Protein AF-A0A5N5TMB8-F1 (afdb_monomer_lite)

Organism: NCBI:txid96803

Foldseek 3Di:
DVVVVVVVVVVVVVVVVVVVVVVVVVVVVVVVVVVVVVVVVVVVVVVVVVVVVVVVVVVVVVVVVVVVVVVVVVVPPPDDDDDDDDDDDDDDDDDDDDDDDDDDDDDPPPPVCVVVVVVQVVQADFDWDQDLNAIKTKHWHWDDDPNAIKIKMKIDTPVQDPDIFIAIGSDRVVRNLVSVVRVVVVCVVVVSDPPVSSVVVND

pLDDT: mean 70.25, std 20.55, range [30.86, 97.5]

Sequence (203 aa):
EEKEKEDEDKEEEKEKEDKDKEEEKEKEDEDKKEEKEKENDDKEGEKEKEDEDKKEEKEKRIRIKKKKIRKKNILNSDLLPEEDSSPNLHFRKGSSTSILKEEQRKDSDLDIKDVISNALSSTFETESIEFLGHQCLYTSTPTFRGWELHFLAKFWCPSLATFTATAMSRSPSGSVKEATKMYAKMGVERKLFTTEEVSLWLQ

Structure (mmCIF, N/CA/C/O backbone):
data_AF-A0A5N5TMB8-F1
#
_entry.id   AF-A0A5N5TMB8-F1
#
loop_
_atom_site.group_PDB
_atom_site.id
_atom_site.type_symbol
_atom_site.label_atom_id
_atom_site.label_alt_id
_atom_site.label_comp_id
_atom_site.label_asym_id
_atom_site.label_entity_id
_atom_site.label_seq_id
_atom_site.pdbx_PDB_ins_code
_atom_site.Cartn_x
_atom_site.Cartn_y
_atom_site.Cartn_z
_atom_site.occupancy
_atom_site.B_iso_or_equiv
_atom_site.auth_seq_id
_atom_site.auth_comp_id
_atom_site.auth_asym_id
_atom_site.auth_atom_id
_atom_site.pdbx_PDB_model_num
ATOM 1 N N . GLU A 1 1 ? -6.653 20.258 73.188 1.00 59.91 1 GLU A N 1
ATOM 2 C CA . GLU A 1 1 ? -7.734 21.041 72.558 1.00 59.91 1 GLU A CA 1
ATOM 3 C C . GLU A 1 1 ? -7.259 22.224 71.722 1.00 59.91 1 GLU A C 1
ATOM 5 O O . GLU A 1 1 ? -7.267 22.058 70.517 1.00 59.91 1 GLU A O 1
ATOM 10 N N . GLU A 1 2 ? -6.821 23.377 72.252 1.00 58.00 2 GLU A N 1
ATOM 11 C CA . GLU A 1 2 ? -6.459 24.518 71.365 1.00 58.00 2 GLU A CA 1
ATOM 12 C C . GLU A 1 2 ? -5.277 24.226 70.429 1.00 58.00 2 GLU A C 1
ATOM 14 O O . GLU A 1 2 ? -5.320 24.570 69.255 1.00 58.00 2 GLU A O 1
ATOM 19 N N . LYS A 1 3 ? -4.262 23.511 70.921 1.00 56.94 3 LYS A N 1
ATOM 20 C CA . LYS A 1 3 ? -3.084 23.145 70.124 1.00 56.94 3 LYS A CA 1
ATOM 21 C C . LYS A 1 3 ? -3.360 22.057 69.077 1.00 56.94 3 LYS A C 1
ATOM 23 O O . LYS A 1 3 ? -2.719 22.035 68.044 1.00 56.94 3 LYS A O 1
ATOM 28 N N . GLU A 1 4 ? -4.323 21.175 69.345 1.00 59.44 4 GLU A N 1
ATOM 29 C CA . GLU A 1 4 ? -4.724 20.127 68.391 1.00 59.44 4 GLU A CA 1
ATOM 30 C C . GLU A 1 4 ? -5.549 20.711 67.239 1.00 59.44 4 GLU A C 1
ATOM 32 O O . GLU A 1 4 ? -5.441 20.229 66.121 1.00 59.44 4 GLU A O 1
ATOM 37 N N . LYS A 1 5 ? -6.304 21.792 67.484 1.00 61.19 5 LYS A N 1
ATOM 38 C CA . LYS A 1 5 ? -7.032 22.507 66.425 1.00 61.19 5 LYS A CA 1
ATOM 39 C C . LYS A 1 5 ? -6.107 23.278 65.481 1.00 61.19 5 LYS A C 1
ATOM 41 O O . LYS A 1 5 ? -6.340 23.271 64.283 1.00 61.19 5 LYS A O 1
ATOM 46 N N . GLU A 1 6 ? -5.041 23.894 65.999 1.00 61.19 6 GLU A N 1
ATOM 47 C CA . GLU A 1 6 ? -4.042 24.569 65.150 1.00 61.19 6 GLU A CA 1
ATOM 48 C C . GLU A 1 6 ? -3.290 23.600 64.225 1.00 61.19 6 GLU A C 1
ATOM 50 O O . GLU A 1 6 ? -2.913 23.981 63.117 1.00 61.19 6 GLU A O 1
ATOM 55 N N . ASP A 1 7 ? -3.054 22.364 64.672 1.00 64.44 7 ASP A N 1
ATOM 56 C CA . ASP A 1 7 ? -2.371 21.356 63.860 1.00 64.44 7 ASP A CA 1
ATOM 57 C C . ASP A 1 7 ? -3.300 20.789 62.761 1.00 64.44 7 ASP A C 1
ATOM 59 O O . ASP A 1 7 ? -2.834 20.586 61.639 1.00 64.44 7 ASP A O 1
ATOM 63 N N . GLU A 1 8 ? -4.605 20.624 63.030 1.00 61.66 8 GLU A N 1
ATOM 64 C CA . GLU A 1 8 ? -5.607 20.218 62.022 1.00 61.66 8 GLU A CA 1
ATOM 65 C C . GLU A 1 8 ? -5.818 21.292 60.937 1.00 61.66 8 GLU A C 1
ATOM 67 O O . GLU A 1 8 ? -5.791 20.977 59.746 1.00 61.66 8 GLU A O 1
ATOM 72 N N . ASP A 1 9 ? -5.940 22.569 61.321 1.00 66.25 9 ASP A N 1
ATOM 73 C CA . ASP A 1 9 ? -6.141 23.671 60.365 1.00 66.25 9 ASP A CA 1
ATOM 74 C C . ASP A 1 9 ? -4.952 23.813 59.391 1.00 66.25 9 ASP A C 1
ATOM 76 O O . ASP A 1 9 ? -5.113 24.158 58.217 1.00 66.25 9 ASP A O 1
ATOM 80 N N . LYS A 1 10 ? -3.738 23.500 59.859 1.00 68.81 10 LYS A N 1
ATOM 81 C CA . LYS A 1 10 ? -2.504 23.590 59.069 1.00 68.81 10 LYS A CA 1
ATOM 82 C C . LYS A 1 10 ? -2.316 22.419 58.102 1.00 68.81 10 LYS A C 1
ATOM 84 O O . LYS A 1 10 ? -1.651 22.571 57.076 1.00 68.81 10 LYS A O 1
ATOM 89 N N . GLU A 1 11 ? -2.864 21.253 58.430 1.00 70.44 11 GLU A N 1
ATOM 90 C CA . GLU A 1 11 ? -2.860 20.090 57.542 1.00 70.44 11 GLU A CA 1
ATOM 91 C C . GLU A 1 11 ? -3.867 20.283 56.398 1.00 70.44 11 GLU A C 1
ATOM 93 O O . GLU A 1 11 ? -3.527 20.049 55.236 1.00 70.44 11 GLU A O 1
ATOM 98 N N . GLU A 1 12 ? -5.044 20.849 56.691 1.00 62.97 12 GLU A N 1
ATOM 99 C CA . GLU A 1 12 ? -6.072 21.140 55.683 1.00 62.97 12 GLU A CA 1
ATOM 100 C C . GLU A 1 12 ? -5.645 22.245 54.694 1.00 62.97 12 GLU A C 1
ATOM 102 O O . GLU A 1 12 ? -5.989 22.204 53.509 1.00 62.97 12 GLU A O 1
ATOM 107 N N . GLU A 1 13 ? -4.870 23.236 55.149 1.00 68.75 13 GLU A N 1
ATOM 108 C CA . GLU A 1 13 ? -4.330 24.291 54.280 1.00 68.75 13 GLU A CA 1
ATOM 109 C C . GLU A 1 13 ? -3.265 23.743 53.312 1.00 68.75 13 GLU A C 1
ATOM 111 O O . GLU A 1 13 ? -3.212 24.137 52.145 1.00 68.75 13 GLU A O 1
ATOM 116 N N . LYS A 1 14 ? -2.472 22.762 53.760 1.00 69.94 14 LYS A N 1
ATOM 117 C CA . LYS A 1 14 ? -1.436 22.124 52.942 1.00 69.94 14 LYS A CA 1
ATOM 118 C C . LYS A 1 14 ? -2.019 21.196 51.871 1.00 69.94 14 LYS A C 1
ATOM 120 O O . LYS A 1 14 ? -1.545 21.216 50.739 1.00 69.94 14 LYS A O 1
ATOM 125 N N . GLU A 1 15 ? -3.068 20.435 52.191 1.00 67.44 15 GLU A N 1
ATOM 126 C CA . GLU A 1 15 ? -3.762 19.602 51.195 1.00 67.44 15 GLU A CA 1
ATOM 127 C C . GLU A 1 15 ? -4.422 20.437 50.087 1.00 67.44 15 GLU A C 1
ATOM 129 O O . GLU A 1 15 ? -4.451 20.015 48.929 1.00 67.44 15 GLU A O 1
ATOM 134 N N . LYS A 1 16 ? -4.922 21.639 50.409 1.00 68.81 16 LYS A N 1
ATOM 135 C CA . LYS A 1 16 ? -5.483 22.557 49.404 1.00 68.81 16 LYS A CA 1
ATOM 136 C C . LYS A 1 16 ? -4.404 23.091 48.461 1.00 68.81 16 LYS A C 1
ATOM 138 O O . LYS A 1 16 ? -4.604 23.072 47.251 1.00 68.81 16 LYS A O 1
ATOM 143 N N . GLU A 1 17 ? -3.245 23.479 48.992 1.00 69.06 17 GLU A N 1
ATOM 144 C CA . GLU A 1 17 ? -2.136 23.993 48.177 1.00 69.06 17 GLU A CA 1
ATOM 145 C C . GLU A 1 17 ? -1.546 22.927 47.233 1.00 69.06 17 GLU A C 1
ATOM 147 O O . GLU A 1 17 ? -1.175 23.234 46.097 1.00 69.06 17 GLU A O 1
ATOM 152 N N . ASP A 1 18 ? -1.469 21.670 47.679 1.00 72.19 18 ASP A N 1
ATOM 153 C CA . ASP A 1 18 ? -0.970 20.568 46.850 1.00 72.19 18 ASP A CA 1
ATOM 154 C C . ASP A 1 18 ? -1.959 20.210 45.725 1.00 72.19 18 ASP A C 1
ATOM 156 O O . ASP A 1 18 ? -1.539 19.950 44.594 1.00 72.19 18 ASP A O 1
ATOM 160 N N . LYS A 1 19 ? -3.269 20.283 45.994 1.00 70.75 19 LYS A N 1
ATOM 161 C CA . LYS A 1 19 ? -4.316 20.040 44.992 1.00 70.75 19 LYS A CA 1
ATOM 162 C C . LYS A 1 19 ? -4.366 21.125 43.914 1.00 70.75 19 LYS A C 1
ATOM 164 O O . LYS A 1 19 ? -4.490 20.802 42.734 1.00 70.75 19 LYS A O 1
ATOM 169 N N . ASP A 1 20 ? -4.215 22.391 44.301 1.00 72.81 20 ASP A N 1
ATOM 170 C CA . ASP A 1 20 ? -4.210 23.509 43.352 1.00 72.81 20 ASP A CA 1
ATOM 171 C C . ASP A 1 20 ? -2.999 23.438 42.396 1.00 72.81 20 ASP A C 1
ATOM 173 O O . ASP A 1 20 ? -3.129 23.717 41.202 1.00 72.81 20 ASP A O 1
ATOM 177 N N . LYS A 1 21 ? -1.832 22.979 42.878 1.00 73.06 21 LYS A N 1
ATOM 178 C CA . LYS A 1 21 ? -0.631 22.770 42.041 1.00 73.06 21 LYS A CA 1
ATOM 179 C C . LYS A 1 21 ? -0.762 21.608 41.058 1.00 73.06 21 LYS A C 1
ATOM 181 O O . LYS A 1 21 ? -0.163 21.654 39.983 1.00 73.06 21 LYS A O 1
ATOM 186 N N . GLU A 1 22 ? -1.484 20.551 41.423 1.00 71.62 22 GLU A N 1
ATOM 187 C CA . GLU A 1 22 ? -1.715 19.411 40.531 1.00 71.62 22 GLU A CA 1
ATOM 188 C C . GLU A 1 22 ? -2.656 19.800 39.381 1.00 71.62 22 GLU A C 1
ATOM 190 O O . GLU A 1 22 ? -2.355 19.521 38.220 1.00 71.62 22 GLU A O 1
ATOM 195 N N . GLU A 1 23 ? -3.716 20.558 39.678 1.00 66.25 23 GLU A N 1
ATOM 196 C CA . GLU A 1 23 ? -4.686 21.016 38.676 1.00 66.25 23 GLU A CA 1
ATOM 197 C C . GLU A 1 23 ? -4.090 22.045 37.690 1.00 66.25 23 GLU A C 1
ATOM 199 O O . GLU A 1 23 ? -4.464 22.083 36.515 1.00 66.25 23 GLU A O 1
ATOM 204 N N . GLU A 1 24 ? -3.139 22.874 38.135 1.00 69.00 24 GLU A N 1
ATOM 205 C CA . GLU A 1 24 ? -2.424 23.820 37.265 1.00 69.00 24 GLU A CA 1
ATOM 206 C C . GLU A 1 24 ? -1.467 23.096 36.298 1.00 69.00 24 GLU A C 1
ATOM 208 O O . GLU A 1 24 ? -1.333 23.482 35.134 1.00 69.00 24 GLU A O 1
ATOM 213 N N . LYS A 1 25 ? -0.862 21.986 36.741 1.00 69.38 25 LYS A N 1
ATOM 214 C CA . LYS A 1 25 ? 0.045 21.174 35.921 1.00 69.38 25 LYS A CA 1
ATOM 215 C C . LYS A 1 25 ? -0.687 20.374 34.841 1.00 69.38 25 LYS A C 1
ATOM 217 O O . LYS A 1 25 ? -0.180 20.271 33.726 1.00 69.38 25 LYS A O 1
ATOM 222 N N . GLU A 1 26 ? -1.874 19.843 35.140 1.00 66.62 26 GLU A N 1
ATOM 223 C CA . GLU A 1 26 ? -2.694 19.140 34.141 1.00 66.62 26 GLU A CA 1
ATOM 224 C C . GLU A 1 26 ? -3.145 20.077 33.006 1.00 66.62 26 GLU A C 1
ATOM 226 O O . GLU A 1 26 ? -3.103 19.687 31.839 1.00 66.62 26 GLU A O 1
ATOM 231 N N . LYS A 1 27 ? -3.479 21.338 33.320 1.00 66.94 27 LYS A N 1
ATOM 232 C CA . LYS A 1 27 ? -3.870 22.342 32.312 1.00 66.94 27 LYS A CA 1
ATOM 233 C C . LYS A 1 27 ? -2.715 22.716 31.375 1.00 66.94 27 LYS A C 1
ATOM 235 O O . LYS A 1 27 ? -2.914 22.779 30.165 1.00 66.94 27 LYS A O 1
ATOM 240 N N . GLU A 1 28 ? -1.494 22.886 31.894 1.00 65.88 28 GLU A N 1
ATOM 241 C CA . GLU A 1 28 ? -0.321 23.154 31.041 1.00 65.88 28 GLU A CA 1
ATOM 242 C C . GLU A 1 28 ? 0.015 21.999 30.078 1.00 65.88 28 GLU A C 1
ATOM 244 O O . GLU A 1 28 ? 0.537 22.235 28.981 1.00 65.88 28 GLU A O 1
ATOM 249 N N . ASP A 1 29 ? -0.225 20.751 30.487 1.00 65.25 29 ASP A N 1
ATOM 250 C CA . ASP A 1 29 ? 0.059 19.575 29.662 1.00 65.25 29 ASP A CA 1
ATOM 251 C C . ASP A 1 29 ? -1.000 19.375 28.556 1.00 65.25 29 ASP A C 1
ATOM 253 O O . ASP A 1 29 ? -0.649 18.933 27.454 1.00 65.25 29 ASP A O 1
ATOM 257 N N . GLU A 1 30 ? -2.263 19.756 28.792 1.00 61.94 30 GLU A N 1
ATOM 258 C CA . GLU A 1 30 ? -3.310 19.777 27.758 1.00 61.94 30 GLU A CA 1
ATOM 259 C C . GLU A 1 30 ? -3.056 20.859 26.697 1.00 61.94 30 GLU A C 1
ATOM 261 O O . GLU A 1 30 ? -3.066 20.550 25.499 1.00 61.94 30 GLU A O 1
ATOM 266 N N . ASP A 1 31 ? -2.710 22.082 27.110 1.00 65.25 31 ASP A N 1
ATOM 267 C CA . ASP A 1 31 ? -2.432 23.191 26.185 1.00 65.25 31 ASP A CA 1
ATOM 268 C C . ASP A 1 31 ? -1.245 22.873 25.249 1.00 65.25 31 ASP A C 1
ATOM 270 O O . ASP A 1 31 ? -1.305 23.095 24.034 1.00 65.25 31 ASP A O 1
ATOM 274 N N . LYS A 1 32 ? -0.174 22.251 25.773 1.00 65.44 32 LYS A N 1
ATOM 275 C CA . LYS A 1 32 ? 0.985 21.809 24.965 1.00 65.44 32 LYS A CA 1
ATOM 276 C C . LYS A 1 32 ? 0.655 20.682 23.987 1.00 65.44 32 LYS A C 1
ATOM 278 O O . LYS A 1 32 ? 1.360 20.513 22.985 1.00 65.44 32 LYS A O 1
ATOM 283 N N . LYS A 1 33 ? -0.356 19.862 24.281 1.00 65.19 33 LYS A N 1
ATOM 284 C CA . LYS A 1 33 ? -0.784 18.770 23.401 1.00 65.19 33 LYS A CA 1
ATOM 285 C C . LYS A 1 33 ? -1.590 19.310 22.220 1.00 65.19 33 LYS A C 1
ATOM 287 O O . LYS A 1 33 ? -1.337 18.893 21.091 1.00 65.19 33 LYS A O 1
ATOM 292 N N . GLU A 1 34 ? -2.477 20.273 22.461 1.00 56.41 34 GLU A N 1
ATOM 293 C CA . GLU A 1 34 ? -3.297 20.886 21.411 1.00 56.41 34 GLU A CA 1
ATOM 294 C C . GLU A 1 34 ? -2.453 21.710 20.418 1.00 56.41 34 GLU A C 1
ATOM 296 O O . GLU A 1 34 ? -2.706 21.699 19.211 1.00 56.41 34 GLU A O 1
ATOM 301 N N . GLU A 1 35 ? -1.394 22.376 20.893 1.00 58.44 35 GLU A N 1
ATOM 302 C CA . GLU A 1 35 ? -0.484 23.144 20.031 1.00 58.44 35 GLU A CA 1
ATOM 303 C C . GLU A 1 35 ? 0.335 22.236 19.085 1.00 58.44 35 GLU A C 1
ATOM 305 O O . GLU A 1 35 ? 0.548 22.570 17.918 1.00 58.44 35 GLU A O 1
ATOM 310 N N . LYS A 1 36 ? 0.719 21.033 19.541 1.00 56.03 36 LYS A N 1
ATOM 311 C CA . LYS A 1 36 ? 1.415 20.031 18.711 1.00 56.03 36 LYS A CA 1
ATOM 312 C C . LYS A 1 36 ? 0.527 19.373 17.659 1.00 56.03 36 LYS A C 1
ATOM 314 O O . LYS A 1 36 ? 1.047 18.959 16.623 1.00 56.03 36 LYS A O 1
ATOM 319 N N . GLU A 1 37 ? -0.769 19.220 17.909 1.00 53.03 37 GLU A N 1
ATOM 320 C CA . GLU A 1 37 ? -1.690 18.654 16.915 1.00 53.03 37 GLU A CA 1
ATOM 321 C C . GLU A 1 37 ? -1.893 19.631 15.745 1.00 53.03 37 GLU A C 1
ATOM 323 O O . GLU A 1 37 ? -1.762 19.226 14.590 1.00 53.03 37 GLU A O 1
ATOM 328 N N . LYS A 1 38 ? -2.033 20.936 16.024 1.00 55.00 38 LYS A N 1
ATOM 329 C CA . LYS A 1 38 ? -2.190 21.977 14.988 1.00 55.00 38 LYS A CA 1
ATOM 330 C C . LYS A 1 38 ? -0.973 22.114 14.062 1.00 55.00 38 LYS A C 1
ATOM 332 O O . LYS A 1 38 ? -1.143 22.329 12.867 1.00 55.00 38 LYS A O 1
ATOM 337 N N . GLU A 1 39 ? 0.251 21.930 14.565 1.00 51.09 39 GLU A N 1
ATOM 338 C CA . GLU A 1 39 ? 1.464 22.027 13.729 1.00 51.09 39 GLU A CA 1
ATOM 339 C C . GLU A 1 39 ? 1.647 20.835 12.759 1.00 51.09 39 GLU A C 1
ATOM 341 O O . GLU A 1 39 ? 2.412 20.923 11.792 1.00 51.09 39 GLU A O 1
ATOM 346 N N . ASN A 1 40 ? 0.973 19.704 13.001 1.00 48.06 40 ASN A N 1
ATOM 347 C CA . ASN A 1 40 ? 1.069 18.524 12.135 1.00 48.06 40 ASN A CA 1
ATOM 348 C C . ASN A 1 40 ? 0.102 18.589 10.944 1.00 48.06 40 ASN A C 1
ATOM 350 O O . ASN A 1 40 ? 0.484 18.171 9.848 1.00 48.06 40 ASN A O 1
ATOM 354 N N . ASP A 1 41 ? -1.087 19.168 11.124 1.00 45.69 41 ASP A N 1
ATOM 355 C CA . ASP A 1 41 ? -2.086 19.301 10.054 1.00 45.69 41 ASP A CA 1
ATOM 356 C C . ASP A 1 41 ? -1.615 20.246 8.929 1.00 45.69 41 ASP A C 1
ATOM 358 O O . ASP A 1 41 ? -1.814 19.964 7.743 1.00 45.69 41 ASP A O 1
ATOM 362 N N . ASP A 1 42 ? -0.888 21.318 9.265 1.00 47.09 42 ASP A N 1
ATOM 363 C CA . ASP A 1 42 ? -0.369 22.269 8.271 1.00 47.09 42 ASP A CA 1
ATOM 364 C C . ASP A 1 42 ? 0.744 21.670 7.382 1.00 47.09 42 ASP A C 1
ATOM 366 O O . ASP A 1 42 ? 0.881 22.035 6.210 1.00 47.09 42 ASP A O 1
ATOM 370 N N . LYS A 1 43 ? 1.517 20.695 7.889 1.00 51.59 43 LYS A N 1
ATOM 371 C CA . LYS A 1 43 ? 2.579 20.018 7.115 1.00 51.59 43 LYS A CA 1
ATOM 372 C C . LYS A 1 43 ? 2.044 18.972 6.134 1.00 51.59 43 LYS A C 1
ATOM 374 O O . LYS A 1 43 ? 2.705 18.704 5.127 1.00 51.59 43 LYS A O 1
ATOM 379 N N . GLU A 1 44 ? 0.884 18.367 6.394 1.00 46.16 44 GLU A N 1
ATOM 380 C CA . GLU A 1 44 ? 0.308 17.358 5.491 1.00 46.16 44 GLU A CA 1
ATOM 381 C C . GLU A 1 44 ? -0.322 18.023 4.247 1.00 46.16 44 GLU A C 1
ATOM 383 O O . GLU A 1 44 ? -0.149 17.528 3.130 1.00 46.16 44 GLU A O 1
ATOM 388 N N . GLY A 1 45 ? -0.908 19.219 4.397 1.00 44.12 45 GLY A N 1
ATOM 389 C CA . GLY A 1 45 ? -1.532 19.971 3.298 1.00 44.12 45 GLY A CA 1
ATOM 390 C C . GLY A 1 45 ? -0.569 20.548 2.245 1.00 44.12 45 GLY A C 1
ATOM 391 O O . GLY A 1 45 ? -0.932 20.658 1.070 1.00 44.12 45 GLY A O 1
ATOM 392 N N . GLU A 1 46 ? 0.670 20.899 2.610 1.00 47.28 46 GLU A N 1
ATOM 393 C CA . GLU A 1 46 ? 1.671 21.369 1.631 1.00 47.28 46 GLU A CA 1
ATOM 394 C C . GLU A 1 46 ? 2.210 20.234 0.748 1.00 47.28 46 GLU A C 1
ATOM 396 O O . GLU A 1 46 ? 2.506 20.444 -0.432 1.00 47.28 46 GLU A O 1
ATOM 401 N N . LYS A 1 47 ? 2.273 19.009 1.281 1.00 47.22 47 LYS A N 1
ATOM 402 C CA . LYS A 1 47 ? 2.794 17.845 0.556 1.00 47.22 47 LYS A CA 1
ATOM 403 C C . LYS A 1 47 ? 1.842 17.363 -0.543 1.00 47.22 47 LYS A C 1
ATOM 405 O O . LYS A 1 47 ? 2.302 16.943 -1.603 1.00 47.22 47 LYS A O 1
ATOM 410 N N . GLU A 1 48 ? 0.531 17.477 -0.332 1.00 48.06 48 GLU A N 1
ATOM 411 C CA . GLU A 1 48 ? -0.470 17.081 -1.332 1.00 48.06 48 GLU A CA 1
ATOM 412 C C . GLU A 1 48 ? -0.483 18.003 -2.562 1.00 48.06 48 GLU A C 1
ATOM 414 O O . GLU A 1 48 ? -0.587 17.519 -3.692 1.00 48.06 48 GLU A O 1
ATOM 419 N N . LYS A 1 49 ? -0.289 19.317 -2.379 1.00 50.00 49 LYS A N 1
ATOM 420 C CA . LYS A 1 49 ? -0.242 20.274 -3.502 1.00 50.00 49 LYS A CA 1
ATOM 421 C C . LYS A 1 49 ? 0.976 20.064 -4.401 1.00 50.00 49 LYS A C 1
ATOM 423 O O . LYS A 1 49 ? 0.862 20.137 -5.623 1.00 50.00 49 LYS A O 1
ATOM 428 N N . GLU A 1 50 ? 2.132 19.743 -3.822 1.00 51.25 50 GLU A N 1
ATOM 429 C CA . GLU A 1 50 ? 3.358 19.527 -4.601 1.00 51.25 50 GLU A CA 1
ATOM 430 C C . GLU A 1 50 ? 3.297 18.252 -5.471 1.00 51.25 50 GLU A C 1
ATOM 432 O O . GLU A 1 50 ? 3.923 18.176 -6.536 1.00 51.25 50 GLU A O 1
ATOM 437 N N . ASP A 1 51 ? 2.532 17.245 -5.039 1.00 52.06 51 ASP A N 1
ATOM 438 C CA . ASP A 1 51 ? 2.355 15.987 -5.766 1.00 52.06 51 ASP A CA 1
ATOM 439 C C . ASP A 1 51 ? 1.336 16.099 -6.918 1.00 52.06 51 ASP A C 1
ATOM 441 O O . ASP A 1 51 ? 1.511 15.442 -7.957 1.00 52.06 51 ASP A O 1
ATOM 445 N N . GLU A 1 52 ? 0.322 16.965 -6.805 1.00 54.91 52 GLU A N 1
ATOM 446 C CA . GLU A 1 52 ? -0.614 17.249 -7.903 1.00 54.91 52 GLU A CA 1
ATOM 447 C C . GLU A 1 52 ? 0.059 17.989 -9.069 1.00 54.91 52 GLU A C 1
ATOM 449 O O . GLU A 1 52 ? -0.065 17.557 -10.225 1.00 54.91 52 GLU A O 1
ATOM 454 N N . ASP A 1 53 ? 0.870 19.010 -8.786 1.00 55.44 53 ASP A N 1
ATOM 455 C CA . ASP A 1 53 ? 1.587 19.771 -9.819 1.00 55.44 53 ASP A CA 1
ATOM 456 C C . ASP A 1 53 ? 2.588 18.887 -10.591 1.00 55.44 53 ASP A C 1
ATOM 458 O O . ASP A 1 53 ? 2.674 18.917 -11.830 1.00 55.44 53 ASP A O 1
ATOM 462 N N . LYS A 1 54 ? 3.301 17.998 -9.880 1.00 63.31 54 LYS A N 1
ATOM 463 C CA . LYS A 1 54 ? 4.221 17.018 -10.492 1.00 63.31 54 LYS A CA 1
ATOM 464 C C . LYS A 1 54 ? 3.483 15.994 -11.360 1.00 63.31 54 LYS A C 1
ATOM 466 O O . LYS A 1 54 ? 4.018 15.542 -12.385 1.00 63.31 54 LYS A O 1
ATOM 471 N N . LYS A 1 55 ? 2.260 15.609 -10.983 1.00 67.50 55 LYS A N 1
ATOM 472 C CA . LYS A 1 55 ? 1.416 14.687 -11.757 1.00 67.50 55 LYS A CA 1
ATOM 473 C C . LYS A 1 55 ? 0.946 15.331 -13.061 1.00 67.50 55 LYS A C 1
ATOM 475 O O . LYS A 1 55 ? 1.042 14.686 -14.114 1.00 67.50 55 LYS A O 1
ATOM 480 N N . GLU A 1 56 ? 0.535 16.598 -13.027 1.00 64.88 56 GLU A N 1
ATOM 481 C CA . GLU A 1 56 ? 0.087 17.324 -14.219 1.00 64.88 56 GLU A CA 1
ATOM 482 C C . GLU A 1 56 ? 1.232 17.538 -15.230 1.00 64.88 56 GLU A C 1
ATOM 484 O O . GLU A 1 56 ? 1.067 17.314 -16.439 1.00 64.88 56 GLU A O 1
ATOM 489 N N . GLU A 1 57 ? 2.437 17.883 -14.761 1.00 68.62 57 GLU A N 1
ATOM 490 C CA . GLU A 1 57 ? 3.597 18.062 -15.644 1.00 68.62 57 GLU A CA 1
ATOM 491 C C . GLU A 1 57 ? 4.002 16.746 -16.339 1.00 68.62 57 GLU A C 1
ATOM 493 O O . GLU A 1 57 ? 4.304 16.707 -17.544 1.00 68.62 57 GLU A O 1
ATOM 498 N N . LYS A 1 58 ? 3.950 15.626 -15.608 1.00 67.62 58 LYS A N 1
ATOM 499 C CA . LYS A 1 58 ? 4.254 14.296 -16.151 1.00 67.62 58 LYS A CA 1
ATOM 500 C C . LYS A 1 58 ? 3.250 13.887 -17.229 1.00 67.62 58 LYS A C 1
ATOM 502 O O . LYS A 1 58 ? 3.650 13.336 -18.263 1.00 67.62 58 LYS A O 1
ATOM 507 N N . GLU A 1 59 ? 1.969 14.199 -17.046 1.00 71.94 59 GLU A N 1
ATOM 508 C CA . GLU A 1 59 ? 0.932 13.901 -18.034 1.00 71.94 59 GLU A CA 1
ATOM 509 C C . GLU A 1 59 ? 1.097 14.736 -19.317 1.00 71.94 59 GLU A C 1
ATOM 511 O O . GLU A 1 59 ? 1.023 14.196 -20.431 1.00 71.94 59 GLU A O 1
ATOM 516 N N . LYS A 1 60 ? 1.444 16.027 -19.189 1.00 74.75 60 LYS A N 1
ATOM 517 C CA . LYS A 1 60 ? 1.786 16.900 -20.329 1.00 74.75 60 LYS A CA 1
ATOM 518 C C . LYS A 1 60 ? 2.957 16.331 -21.141 1.00 74.75 60 LYS A C 1
ATOM 520 O O . LYS A 1 60 ? 2.867 16.226 -22.371 1.00 74.75 60 LYS A O 1
ATOM 525 N N . ARG A 1 61 ? 4.025 15.862 -20.478 1.00 69.19 61 ARG A N 1
ATOM 526 C CA . ARG A 1 61 ? 5.185 15.233 -21.147 1.00 69.19 61 ARG A CA 1
ATOM 527 C C . ARG A 1 61 ? 4.808 13.952 -21.902 1.00 69.19 61 ARG A C 1
ATOM 529 O O . ARG A 1 61 ? 5.287 13.738 -23.020 1.00 69.19 61 ARG A O 1
ATOM 536 N N . ILE A 1 62 ? 3.927 13.118 -21.344 1.00 72.19 62 ILE A N 1
ATOM 537 C CA . ILE A 1 62 ? 3.437 11.894 -22.005 1.00 72.19 62 ILE A CA 1
ATOM 538 C C . ILE A 1 62 ? 2.623 12.236 -23.260 1.00 72.19 62 ILE A C 1
ATOM 540 O O . ILE A 1 62 ? 2.844 11.633 -24.316 1.00 72.19 62 ILE A O 1
ATOM 544 N N . ARG A 1 63 ? 1.725 13.230 -23.190 1.00 69.50 63 ARG A N 1
ATOM 545 C CA . ARG A 1 63 ? 0.920 13.670 -24.347 1.00 69.50 63 ARG A CA 1
ATOM 546 C C . ARG A 1 63 ? 1.800 14.169 -25.498 1.00 69.50 63 ARG A C 1
ATOM 548 O O . ARG A 1 63 ? 1.564 13.802 -26.651 1.00 69.50 63 ARG A O 1
ATOM 555 N N . ILE A 1 64 ? 2.854 14.934 -25.202 1.00 72.50 64 ILE A N 1
ATOM 556 C CA . ILE A 1 64 ? 3.811 15.418 -26.214 1.00 72.50 64 ILE A CA 1
ATOM 557 C C . ILE A 1 64 ? 4.579 14.252 -26.855 1.00 72.50 64 ILE A C 1
ATOM 559 O O . ILE A 1 64 ? 4.698 14.194 -28.082 1.00 72.50 64 ILE A O 1
ATOM 563 N N . LYS A 1 65 ? 5.060 13.286 -26.058 1.00 69.38 65 LYS A N 1
ATOM 564 C CA . LYS A 1 65 ? 5.760 12.097 -26.578 1.00 69.38 65 LYS A CA 1
ATOM 565 C C . LYS A 1 65 ? 4.860 11.250 -27.484 1.00 69.38 65 LYS A C 1
ATOM 567 O O . LYS A 1 65 ? 5.283 10.892 -28.581 1.00 69.38 65 LYS A O 1
ATOM 572 N N . LYS A 1 66 ? 3.602 11.007 -27.094 1.00 68.88 66 LYS A N 1
ATOM 573 C CA . LYS A 1 66 ? 2.623 10.280 -27.927 1.00 68.88 66 LYS A CA 1
ATOM 574 C C . LYS A 1 66 ? 2.353 10.986 -29.263 1.00 68.88 66 LYS A C 1
ATOM 576 O O . LYS A 1 66 ? 2.309 10.322 -30.298 1.00 68.88 66 LYS A O 1
ATOM 581 N N . LYS A 1 67 ? 2.237 12.323 -29.272 1.00 67.06 67 LYS A N 1
ATOM 582 C CA . LYS A 1 67 ? 2.096 13.106 -30.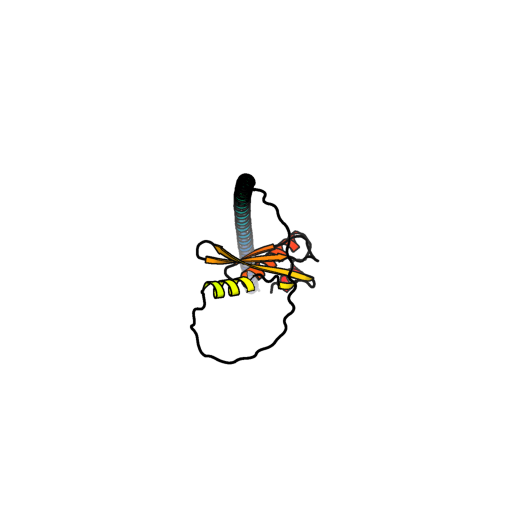517 1.00 67.06 67 LYS A CA 1
ATOM 583 C C . LYS A 1 67 ? 3.323 12.976 -31.431 1.00 67.06 67 LYS A C 1
ATOM 585 O O . LYS A 1 67 ? 3.156 12.818 -32.637 1.00 67.06 67 LYS A O 1
ATOM 590 N N . LYS A 1 68 ? 4.542 12.985 -30.875 1.00 66.38 68 LYS A N 1
ATOM 591 C CA . LYS A 1 68 ? 5.782 12.786 -31.652 1.00 66.38 68 LYS A CA 1
ATOM 592 C C . LYS A 1 68 ? 5.873 11.384 -32.267 1.00 66.38 68 LYS A C 1
ATOM 594 O O . LYS A 1 68 ? 6.256 11.273 -33.425 1.00 66.38 68 LYS A O 1
ATOM 599 N N . ILE A 1 69 ? 5.474 10.340 -31.537 1.00 62.62 69 ILE A N 1
ATOM 600 C CA . ILE A 1 69 ? 5.454 8.957 -32.048 1.00 62.62 69 ILE A CA 1
ATOM 601 C C . ILE A 1 69 ? 4.449 8.815 -33.200 1.00 62.62 69 ILE A C 1
ATOM 603 O O . ILE A 1 69 ? 4.809 8.301 -34.254 1.00 62.62 69 ILE A O 1
ATOM 607 N N . ARG A 1 70 ? 3.225 9.349 -33.055 1.00 57.59 70 ARG A N 1
ATOM 608 C CA . ARG A 1 70 ? 2.234 9.350 -34.149 1.00 57.59 70 ARG A CA 1
ATOM 609 C C . ARG A 1 70 ? 2.754 10.049 -35.406 1.00 57.59 70 ARG A C 1
ATOM 611 O O . ARG A 1 70 ? 2.594 9.517 -36.495 1.00 57.59 70 ARG A O 1
ATOM 618 N N . LYS A 1 71 ? 3.423 11.198 -35.261 1.00 61.59 71 LYS A N 1
ATOM 619 C CA . LYS A 1 71 ? 3.989 11.934 -36.404 1.00 61.59 71 LYS A CA 1
ATOM 620 C C . LYS A 1 71 ? 5.143 11.183 -37.085 1.00 61.59 71 LYS A C 1
ATOM 622 O O . LYS A 1 71 ? 5.312 11.311 -38.289 1.00 61.59 71 LYS A O 1
ATOM 627 N N . LYS A 1 72 ? 5.909 10.387 -36.332 1.00 58.88 72 LYS A N 1
ATOM 628 C CA . LYS A 1 72 ? 7.013 9.570 -36.860 1.00 58.88 72 LYS A CA 1
ATOM 629 C C . LYS A 1 72 ? 6.519 8.313 -37.587 1.00 58.88 72 LYS A C 1
ATOM 631 O O . LYS A 1 72 ? 7.090 7.956 -38.605 1.00 58.88 72 LYS A O 1
ATOM 636 N N . ASN A 1 73 ? 5.430 7.699 -37.118 1.00 54.38 73 ASN A N 1
ATOM 637 C CA . ASN A 1 73 ? 4.824 6.544 -37.792 1.00 54.38 73 ASN A CA 1
ATOM 638 C C . ASN A 1 73 ? 4.112 6.916 -39.102 1.00 54.38 73 ASN A C 1
ATOM 640 O O . ASN A 1 73 ? 4.112 6.107 -40.018 1.00 54.38 73 ASN A O 1
ATOM 644 N N . ILE A 1 74 ? 3.564 8.132 -39.216 1.00 55.25 74 ILE A N 1
ATOM 645 C CA . ILE A 1 74 ? 2.961 8.632 -40.469 1.00 55.25 74 ILE A CA 1
ATOM 646 C C . ILE A 1 74 ? 4.024 8.877 -41.557 1.00 55.25 74 ILE A C 1
ATOM 648 O O . ILE A 1 74 ? 3.714 8.792 -42.734 1.00 55.25 74 ILE A O 1
ATOM 652 N N . LEU A 1 75 ? 5.284 9.143 -41.188 1.00 53.59 75 LEU A N 1
ATOM 653 C CA . LEU A 1 75 ? 6.362 9.371 -42.162 1.00 53.59 75 LEU A CA 1
ATOM 654 C C . LEU A 1 75 ? 6.974 8.081 -42.739 1.00 53.59 75 LEU A C 1
ATOM 656 O O . LEU A 1 75 ? 7.746 8.157 -43.686 1.00 53.59 75 LEU A O 1
ATOM 660 N N . ASN A 1 76 ? 6.668 6.917 -42.158 1.00 51.16 76 ASN A N 1
ATOM 661 C CA . ASN A 1 76 ? 7.268 5.632 -42.533 1.00 51.16 76 ASN A CA 1
ATOM 662 C C . ASN A 1 76 ? 6.340 4.748 -43.392 1.00 51.16 76 ASN A C 1
ATOM 664 O O . ASN A 1 76 ? 6.706 3.613 -43.678 1.00 51.16 76 ASN A O 1
ATOM 668 N N . SER A 1 77 ? 5.152 5.224 -43.783 1.00 46.94 77 SER A N 1
ATOM 669 C CA . SER A 1 77 ? 4.173 4.441 -44.557 1.00 46.94 77 SER A CA 1
ATOM 670 C C . SER A 1 77 ? 4.236 4.628 -46.082 1.00 46.94 77 SER A C 1
ATOM 672 O O . SER A 1 77 ? 3.449 3.995 -46.772 1.00 46.94 77 SER A O 1
ATOM 674 N N . ASP A 1 78 ? 5.167 5.427 -46.618 1.00 45.78 78 ASP A N 1
ATOM 675 C CA . ASP A 1 78 ? 5.216 5.771 -48.057 1.00 45.78 78 ASP A CA 1
ATOM 676 C C . ASP A 1 78 ? 6.264 4.997 -48.887 1.00 45.78 78 ASP A C 1
ATOM 678 O O . ASP A 1 78 ? 6.654 5.436 -49.965 1.00 45.78 78 ASP A O 1
ATOM 682 N N . LEU A 1 79 ? 6.736 3.832 -48.432 1.00 45.88 79 LEU A N 1
ATOM 683 C CA . LEU A 1 79 ? 7.667 3.003 -49.212 1.00 45.88 79 LEU A CA 1
ATOM 684 C C . LEU A 1 79 ? 7.239 1.532 -49.218 1.00 45.88 79 LEU A C 1
ATOM 686 O O . LEU A 1 79 ? 7.672 0.739 -48.384 1.00 45.88 79 LEU A O 1
ATOM 690 N N . LEU A 1 80 ? 6.422 1.175 -50.207 1.00 38.22 80 LEU A N 1
ATOM 691 C CA . LEU A 1 80 ? 6.303 -0.187 -50.722 1.00 38.22 80 LEU A CA 1
ATOM 692 C C . LEU A 1 80 ? 6.573 -0.151 -52.230 1.00 38.22 80 LEU A C 1
ATOM 694 O O . LEU A 1 80 ? 5.889 0.589 -52.938 1.00 38.22 80 LEU A O 1
ATOM 698 N N . PRO A 1 81 ? 7.511 -0.954 -52.748 1.00 44.66 81 PRO A N 1
ATOM 699 C CA . PRO A 1 81 ? 7.340 -1.573 -54.043 1.00 44.66 81 PRO A CA 1
ATOM 700 C C . PRO A 1 81 ? 6.608 -2.910 -53.870 1.00 44.66 81 PRO A C 1
ATOM 702 O O . PRO A 1 81 ? 6.933 -3.713 -52.992 1.00 44.66 81 PRO A O 1
ATOM 705 N N . GLU A 1 82 ? 5.602 -3.107 -54.712 1.00 51.81 82 GLU A N 1
ATOM 706 C CA . GLU A 1 82 ? 4.966 -4.394 -54.965 1.00 51.81 82 GLU A CA 1
ATOM 707 C C . GLU A 1 82 ? 5.917 -5.277 -55.769 1.00 51.81 82 GLU A C 1
ATOM 709 O O . GLU A 1 82 ? 6.490 -4.790 -56.734 1.00 51.81 82 GLU A O 1
ATOM 714 N N . GLU A 1 83 ? 6.052 -6.553 -55.410 1.00 40.06 83 GLU A N 1
ATOM 715 C CA . GLU A 1 83 ? 6.536 -7.585 -56.330 1.00 40.06 83 GLU A CA 1
ATOM 716 C C . GLU A 1 83 ? 5.827 -8.909 -56.010 1.00 40.06 83 GLU A C 1
ATOM 718 O O . GLU A 1 83 ? 5.792 -9.387 -54.870 1.00 40.06 83 GLU A O 1
ATOM 723 N N . ASP A 1 84 ? 5.245 -9.463 -57.066 1.00 41.62 84 ASP A N 1
ATOM 724 C CA . ASP A 1 84 ? 4.531 -10.723 -57.167 1.00 41.62 84 ASP A CA 1
ATOM 725 C C . ASP A 1 84 ? 5.402 -11.968 -56.911 1.00 41.62 84 ASP A C 1
ATOM 727 O O . ASP A 1 84 ? 6.587 -12.021 -57.239 1.00 41.62 84 ASP A O 1
ATOM 731 N N . SER A 1 85 ? 4.749 -13.031 -56.426 1.00 35.34 85 SER A N 1
ATOM 732 C CA . SER A 1 85 ? 4.854 -14.432 -56.892 1.00 35.34 85 SER A CA 1
ATOM 733 C C . SER A 1 85 ? 4.805 -15.468 -55.755 1.00 35.34 85 SER A C 1
ATOM 735 O O . SER A 1 85 ? 5.655 -15.569 -54.875 1.00 35.34 85 SER A O 1
ATOM 737 N N . SER A 1 86 ? 3.759 -16.289 -55.807 1.00 40.06 86 SER A N 1
ATOM 738 C CA . SER A 1 86 ? 3.686 -17.635 -55.218 1.00 40.06 86 SER A CA 1
ATOM 739 C C . SER A 1 86 ? 4.224 -18.669 -56.231 1.00 40.06 86 SER A C 1
ATOM 741 O O . SER A 1 86 ? 4.379 -18.318 -57.400 1.00 40.06 86 SER A O 1
ATOM 743 N N . PRO A 1 87 ? 4.284 -19.983 -55.925 1.00 57.41 87 PRO A N 1
ATOM 744 C CA . PRO A 1 87 ? 4.607 -20.688 -54.675 1.00 57.41 87 PRO A CA 1
ATOM 745 C C . PRO A 1 87 ? 5.661 -21.802 -54.917 1.00 57.41 87 PRO A C 1
ATOM 747 O O . PRO A 1 87 ? 5.899 -22.202 -56.056 1.00 57.41 87 PRO A O 1
ATOM 750 N N . ASN A 1 88 ? 6.227 -22.422 -53.870 1.00 35.72 88 ASN A N 1
ATOM 751 C CA . ASN A 1 88 ? 6.663 -23.818 -54.020 1.00 35.72 88 ASN A CA 1
ATOM 752 C C . ASN A 1 88 ? 6.694 -24.652 -52.734 1.00 35.72 88 ASN A C 1
ATOM 754 O O . ASN A 1 88 ? 7.082 -24.203 -51.658 1.00 35.72 88 ASN A O 1
ATOM 758 N N . LEU A 1 89 ? 6.274 -25.902 -52.931 1.00 37.31 89 LEU A N 1
ATOM 759 C CA . LEU A 1 89 ? 6.329 -27.054 -52.042 1.00 37.31 89 LEU A CA 1
ATOM 760 C C . LEU A 1 89 ? 7.720 -27.240 -51.411 1.00 37.31 89 LEU A C 1
ATOM 762 O O . LEU A 1 89 ? 8.722 -27.169 -52.109 1.00 37.31 89 LEU A O 1
ATOM 766 N N . HIS A 1 90 ? 7.770 -27.679 -50.151 1.00 37.75 90 HIS A N 1
ATOM 767 C CA . HIS A 1 90 ? 8.205 -29.047 -49.837 1.00 37.75 90 HIS A CA 1
ATOM 768 C C . HIS A 1 90 ? 8.019 -29.368 -48.351 1.00 37.75 90 HIS A C 1
ATOM 770 O O . HIS A 1 90 ? 8.689 -28.848 -47.464 1.00 37.75 90 HIS A O 1
ATOM 776 N N . PHE A 1 91 ? 7.115 -30.309 -48.107 1.00 36.69 91 PHE A N 1
ATOM 777 C CA . PHE A 1 91 ? 6.944 -31.022 -46.852 1.00 36.69 91 PHE A CA 1
ATOM 778 C C . PHE A 1 91 ? 8.046 -32.094 -46.763 1.00 36.69 91 PHE A C 1
ATOM 780 O O . PHE A 1 91 ? 8.058 -33.031 -47.565 1.00 36.69 91 PHE A O 1
ATOM 787 N N . ARG A 1 92 ? 8.986 -31.973 -45.818 1.00 38.56 92 ARG A N 1
ATOM 788 C CA . ARG A 1 92 ? 9.933 -33.048 -45.473 1.00 38.56 92 ARG A CA 1
ATOM 789 C C . ARG A 1 92 ? 9.699 -33.504 -44.035 1.00 38.56 92 ARG A C 1
ATOM 791 O O . ARG A 1 92 ? 9.959 -32.774 -43.088 1.00 38.56 92 ARG A O 1
ATOM 798 N N . LYS A 1 93 ? 9.224 -34.746 -43.906 1.00 39.50 93 LYS A N 1
ATOM 799 C CA . LYS A 1 93 ? 9.371 -35.590 -42.713 1.00 39.50 93 LYS A CA 1
ATOM 800 C C . LYS A 1 93 ? 10.830 -36.039 -42.596 1.00 39.50 93 LYS A C 1
ATOM 802 O O . LYS A 1 93 ? 11.448 -36.357 -43.610 1.00 39.50 93 LYS A O 1
ATOM 807 N N . GLY A 1 94 ? 11.329 -36.150 -41.370 1.00 30.86 94 GLY A N 1
ATOM 808 C CA . GLY A 1 94 ? 12.613 -36.778 -41.074 1.00 30.86 94 GLY A CA 1
ATOM 809 C C . GLY A 1 94 ? 12.831 -36.934 -39.574 1.00 30.86 94 GLY A C 1
ATOM 810 O O . GLY A 1 94 ? 13.276 -36.000 -38.919 1.00 30.86 94 GLY A O 1
ATOM 811 N N . SER A 1 95 ? 12.499 -38.116 -39.050 1.00 32.94 95 SER A N 1
ATOM 812 C CA . SER A 1 95 ? 13.032 -38.651 -37.794 1.00 32.94 95 SER A CA 1
ATOM 813 C C . SER A 1 95 ? 14.561 -38.674 -37.817 1.00 32.94 95 SER A C 1
ATOM 815 O O . SER A 1 95 ? 15.146 -38.938 -38.862 1.00 32.94 95 SER A O 1
ATOM 817 N N . SER A 1 96 ? 15.199 -38.521 -36.659 1.00 34.25 96 SER A N 1
ATOM 818 C CA . SER A 1 96 ? 15.908 -39.605 -35.955 1.00 34.25 96 SER A CA 1
ATOM 819 C C . SER A 1 96 ? 17.019 -39.033 -35.076 1.00 34.25 96 SER A C 1
ATOM 821 O O . SER A 1 96 ? 17.937 -38.370 -35.540 1.00 34.25 96 SER A O 1
ATOM 823 N N . THR A 1 97 ? 16.897 -39.341 -33.789 1.00 42.53 97 THR A N 1
ATOM 824 C CA . THR A 1 97 ? 17.959 -39.763 -32.868 1.00 42.53 97 THR A CA 1
ATOM 825 C C . THR A 1 97 ? 19.399 -39.773 -33.396 1.00 42.53 97 THR A C 1
ATOM 827 O O . THR A 1 97 ? 19.738 -40.583 -34.258 1.00 42.53 97 THR A O 1
ATOM 830 N N . SER A 1 98 ? 20.281 -39.066 -32.693 1.00 40.09 98 SER A N 1
ATOM 831 C CA . SER A 1 98 ? 21.616 -39.587 -32.379 1.00 40.09 98 SER A CA 1
ATOM 832 C C . SER A 1 98 ? 22.216 -38.854 -31.182 1.00 40.09 98 SER A C 1
ATOM 834 O O . SER A 1 98 ? 22.528 -37.669 -31.234 1.00 40.09 98 SER A O 1
ATOM 836 N N . ILE A 1 99 ? 22.355 -39.624 -30.106 1.00 44.69 99 ILE A N 1
ATOM 837 C CA . ILE A 1 99 ? 23.211 -39.402 -28.945 1.00 44.69 99 ILE A CA 1
ATOM 838 C C . ILE A 1 99 ? 24.672 -39.490 -29.400 1.00 44.69 99 ILE A C 1
ATOM 840 O O . ILE A 1 99 ? 25.056 -40.540 -29.904 1.00 44.69 99 ILE A O 1
ATOM 844 N N . LEU A 1 100 ? 25.475 -38.452 -29.151 1.00 38.81 100 LEU A N 1
ATOM 845 C CA . LEU A 1 100 ? 26.931 -38.496 -28.926 1.00 38.81 100 LEU A CA 1
ATOM 846 C C . LEU A 1 100 ? 27.264 -37.303 -28.006 1.00 38.81 100 LEU A C 1
ATOM 848 O O . LEU A 1 100 ? 26.908 -36.173 -28.316 1.00 38.81 100 LEU A O 1
ATOM 852 N N . LYS A 1 101 ? 27.597 -37.564 -26.738 1.00 38.34 101 LYS A N 1
ATOM 853 C CA . LYS A 1 101 ? 28.963 -37.633 -26.183 1.00 38.34 101 LYS A CA 1
ATOM 854 C C . LYS A 1 101 ? 29.704 -36.286 -26.162 1.00 38.34 101 LYS A C 1
ATOM 856 O O . LYS A 1 101 ? 30.128 -35.797 -27.196 1.00 38.34 101 LYS A O 1
ATOM 861 N N . GLU A 1 102 ? 29.848 -35.780 -24.932 1.00 44.12 102 GLU A N 1
ATOM 862 C CA . GLU A 1 102 ? 31.144 -35.506 -24.291 1.00 44.12 102 GLU A CA 1
ATOM 863 C C . GLU A 1 102 ? 32.077 -34.518 -25.007 1.00 44.12 102 GLU A C 1
ATOM 865 O O . GLU A 1 102 ? 32.705 -34.885 -25.985 1.00 44.12 102 GLU A O 1
ATOM 870 N N . GLU A 1 103 ? 32.217 -33.297 -24.467 1.00 38.31 103 GLU A N 1
ATOM 871 C CA . GLU A 1 103 ? 33.537 -32.708 -24.179 1.00 38.31 103 GLU A CA 1
ATOM 872 C C . GLU A 1 103 ? 33.420 -31.420 -23.324 1.00 38.31 103 GLU A C 1
ATOM 874 O O . GLU A 1 103 ? 32.732 -30.465 -23.670 1.00 38.31 103 GLU A O 1
ATOM 879 N N . GLN A 1 104 ? 34.101 -31.461 -22.178 1.00 37.97 104 GLN A N 1
ATOM 880 C CA . GLN A 1 104 ? 34.854 -30.422 -21.456 1.00 37.97 104 GLN A CA 1
ATOM 881 C C . GLN A 1 104 ? 34.612 -28.912 -21.695 1.00 37.97 104 GLN A C 1
ATOM 883 O O . GLN A 1 104 ? 34.736 -28.387 -22.797 1.00 37.97 104 GLN A O 1
ATOM 888 N N . ARG A 1 105 ? 34.484 -28.221 -20.545 1.00 46.66 105 ARG A N 1
ATOM 889 C CA . ARG A 1 105 ? 34.985 -26.873 -20.190 1.00 46.66 105 ARG A CA 1
ATOM 890 C C . ARG A 1 105 ? 35.060 -25.832 -21.313 1.00 46.66 105 ARG A C 1
ATOM 892 O O . ARG A 1 105 ? 36.047 -25.798 -22.043 1.00 46.66 105 ARG A O 1
ATOM 899 N N . LYS A 1 106 ? 34.141 -24.861 -21.285 1.00 36.34 106 LYS A N 1
ATOM 900 C CA . LYS A 1 106 ? 34.403 -23.495 -21.758 1.00 36.34 106 LYS A CA 1
ATOM 901 C C . LYS A 1 106 ? 33.774 -22.469 -20.824 1.00 36.34 106 LYS A C 1
ATOM 903 O O . LYS A 1 106 ? 32.564 -22.443 -20.642 1.00 36.34 106 LYS A O 1
ATOM 908 N N . ASP A 1 107 ? 34.675 -21.718 -20.208 1.00 42.28 107 ASP A N 1
ATOM 909 C CA . ASP A 1 107 ? 34.646 -20.267 -20.084 1.00 42.28 107 ASP A CA 1
ATOM 910 C C . ASP A 1 107 ? 33.388 -19.635 -19.486 1.00 42.28 107 ASP A C 1
ATOM 912 O O . ASP A 1 107 ? 32.357 -19.423 -20.118 1.00 42.28 107 ASP A O 1
ATOM 916 N N . SER A 1 108 ? 33.558 -19.263 -18.222 1.00 52.56 108 SER A N 1
ATOM 917 C CA . SER A 1 108 ? 32.839 -18.213 -17.522 1.00 52.56 108 SER A CA 1
ATOM 918 C C . SER A 1 108 ? 32.976 -16.875 -18.256 1.00 52.56 108 SER A C 1
ATOM 920 O O . SER A 1 108 ? 33.774 -16.031 -17.862 1.00 52.56 108 SER A O 1
ATOM 922 N N . ASP A 1 109 ? 32.170 -16.687 -19.292 1.00 50.78 109 ASP A N 1
ATOM 923 C CA . ASP A 1 109 ? 31.650 -15.382 -19.690 1.00 50.78 109 ASP A CA 1
ATOM 924 C C . ASP A 1 109 ? 30.159 -15.398 -19.338 1.00 50.78 109 ASP A C 1
ATOM 926 O O . ASP A 1 109 ? 29.283 -15.655 -20.163 1.00 50.78 109 ASP A O 1
ATOM 930 N N . LEU A 1 110 ? 29.867 -15.207 -18.046 1.00 55.41 110 LEU A N 1
ATOM 931 C CA . LEU A 1 110 ? 28.532 -14.795 -17.627 1.00 55.41 110 LEU A CA 1
ATOM 932 C C . LEU A 1 110 ? 28.348 -13.393 -18.196 1.00 55.41 110 LEU A C 1
ATOM 934 O O . LEU A 1 110 ? 28.781 -12.414 -17.586 1.00 55.41 110 LEU A O 1
ATOM 938 N N . ASP A 1 111 ? 27.759 -13.320 -19.391 1.00 60.47 111 ASP A N 1
ATOM 939 C CA . ASP A 1 111 ? 27.333 -12.065 -19.982 1.00 60.47 111 ASP A CA 1
ATOM 940 C C . ASP A 1 111 ? 26.507 -11.356 -18.907 1.00 60.47 111 ASP A C 1
ATOM 942 O O . ASP A 1 111 ? 25.473 -11.846 -18.446 1.00 60.47 111 ASP A O 1
ATOM 946 N N . ILE A 1 112 ? 27.009 -10.219 -18.427 1.00 61.62 112 ILE A N 1
ATOM 947 C CA . ILE A 1 112 ? 26.343 -9.412 -17.403 1.00 61.62 112 ILE A CA 1
ATOM 948 C C . ILE A 1 112 ? 24.905 -9.112 -17.858 1.00 61.62 112 ILE A C 1
ATOM 950 O O . ILE A 1 112 ? 24.010 -8.969 -17.028 1.00 61.62 112 ILE A O 1
ATOM 954 N N . LYS A 1 113 ? 24.655 -9.095 -19.174 1.00 58.47 113 LYS A N 1
ATOM 955 C CA . LYS A 1 113 ? 23.317 -8.990 -19.755 1.00 58.47 113 LYS A CA 1
ATOM 956 C C . LYS A 1 113 ? 22.417 -10.175 -19.430 1.00 58.47 113 LYS A C 1
ATOM 958 O O . LYS A 1 113 ? 21.242 -9.931 -19.188 1.00 58.47 113 LYS A O 1
ATOM 963 N N . ASP A 1 114 ? 22.922 -11.401 -19.379 1.00 60.56 114 ASP A N 1
ATOM 964 C CA . ASP A 1 114 ? 22.135 -12.590 -19.034 1.00 60.56 114 ASP A CA 1
ATOM 965 C C . ASP A 1 114 ? 21.848 -12.651 -17.533 1.00 60.56 114 ASP A C 1
ATOM 967 O O . ASP A 1 114 ? 20.733 -12.974 -17.129 1.00 60.56 114 ASP A O 1
ATOM 971 N N . VAL A 1 115 ? 22.801 -12.240 -16.689 1.00 61.03 115 VAL A N 1
ATOM 972 C CA . VAL A 1 115 ? 22.568 -12.104 -15.239 1.00 61.03 115 VAL A CA 1
ATOM 973 C C . VAL A 1 115 ? 21.545 -11.003 -14.953 1.00 61.03 115 VAL A C 1
ATOM 975 O O . VAL A 1 115 ? 20.617 -11.212 -14.175 1.00 61.03 115 VAL A O 1
ATOM 978 N N . ILE A 1 116 ? 21.667 -9.846 -15.611 1.00 60.62 116 ILE A N 1
ATOM 979 C CA . ILE A 1 116 ? 20.710 -8.740 -15.483 1.00 60.62 116 ILE A CA 1
ATOM 980 C C . ILE A 1 116 ? 19.347 -9.135 -16.059 1.00 60.62 116 ILE A C 1
ATOM 982 O O . ILE A 1 116 ? 18.333 -8.851 -15.434 1.00 60.62 116 ILE A O 1
ATOM 986 N N . SER A 1 117 ? 19.294 -9.811 -17.208 1.00 57.28 117 SER A N 1
ATOM 987 C CA . SER A 1 117 ? 18.028 -10.219 -17.830 1.00 57.28 117 SER A CA 1
ATOM 988 C C . SER A 1 117 ? 17.301 -11.266 -16.992 1.00 57.28 117 SER A C 1
ATOM 990 O O . SER A 1 117 ? 16.105 -11.105 -16.771 1.00 57.28 117 SER A O 1
ATOM 992 N N . ASN A 1 118 ? 18.012 -12.259 -16.447 1.00 56.09 118 ASN A N 1
ATOM 993 C CA . ASN A 1 118 ? 17.423 -13.277 -15.573 1.00 56.09 118 ASN A CA 1
ATOM 994 C C . ASN A 1 118 ? 17.000 -12.707 -14.210 1.00 56.09 118 ASN A C 1
ATOM 996 O O . ASN A 1 118 ? 15.935 -13.063 -13.710 1.00 56.09 118 ASN A O 1
ATOM 1000 N N . ALA A 1 119 ? 17.779 -11.781 -13.634 1.00 55.62 119 ALA A N 1
ATOM 1001 C CA . ALA A 1 119 ? 17.392 -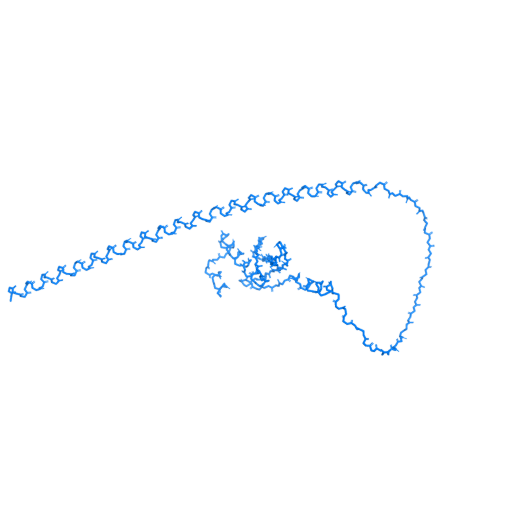11.068 -12.415 1.00 55.62 119 ALA A CA 1
ATOM 1002 C C . ALA A 1 119 ? 16.180 -10.150 -12.646 1.00 55.62 119 ALA A C 1
ATOM 1004 O O . ALA A 1 119 ? 15.319 -10.016 -11.781 1.00 55.62 119 ALA A O 1
ATOM 1005 N N . LEU A 1 120 ? 16.080 -9.521 -13.820 1.00 51.47 120 LEU A N 1
ATOM 1006 C CA . LEU A 1 120 ? 14.947 -8.666 -14.164 1.00 51.47 120 LEU A CA 1
ATOM 1007 C C . LEU A 1 120 ? 13.687 -9.488 -14.444 1.00 51.47 120 LEU A C 1
ATOM 1009 O O . LEU A 1 120 ? 12.633 -9.121 -13.937 1.00 51.47 120 LEU A O 1
ATOM 1013 N N . SER A 1 121 ? 13.764 -10.598 -15.185 1.00 48.00 121 SER A N 1
ATOM 1014 C CA . SER A 1 121 ? 12.582 -11.403 -15.524 1.00 48.00 121 SER A CA 1
ATOM 1015 C C . SER A 1 121 ? 11.913 -12.044 -14.308 1.00 48.00 121 SER A C 1
ATOM 1017 O O . SER A 1 121 ? 10.689 -12.125 -14.288 1.00 48.00 121 SER A O 1
ATOM 1019 N N . SER A 1 122 ? 12.672 -12.421 -13.273 1.00 47.06 122 SER A N 1
ATOM 1020 C CA . SER A 1 122 ? 12.106 -12.976 -12.034 1.00 47.06 122 SER A CA 1
ATOM 1021 C C . SER A 1 122 ? 11.481 -11.925 -11.109 1.00 47.06 122 SER A C 1
ATOM 1023 O O . SER A 1 122 ? 10.882 -12.282 -10.105 1.00 47.06 122 SER A O 1
ATOM 1025 N N . THR A 1 123 ? 11.633 -10.626 -11.398 1.00 52.50 123 THR A N 1
ATOM 1026 C CA . THR A 1 123 ? 11.140 -9.554 -10.511 1.00 52.50 123 THR A CA 1
ATOM 1027 C C . THR A 1 123 ? 9.745 -9.053 -10.913 1.00 52.50 123 THR A C 1
ATOM 1029 O O . THR A 1 123 ? 9.149 -8.263 -10.193 1.00 52.50 123 THR A O 1
ATOM 1032 N N . PHE A 1 124 ? 9.196 -9.497 -12.051 1.00 59.66 124 PHE A N 1
ATOM 1033 C CA . PHE A 1 124 ? 7.911 -9.010 -12.579 1.00 59.66 124 PHE A CA 1
ATOM 1034 C C . PHE A 1 124 ? 6.733 -9.961 -12.356 1.00 59.66 124 PHE A C 1
ATOM 1036 O O . PHE A 1 124 ? 5.707 -9.843 -13.032 1.00 59.66 124 PHE A O 1
ATOM 1043 N N . GLU A 1 125 ? 6.853 -10.903 -11.428 1.00 71.94 125 GLU A N 1
ATOM 1044 C CA . GLU A 1 125 ? 5.749 -11.801 -11.126 1.00 71.94 125 GLU A CA 1
ATOM 1045 C C . GLU A 1 125 ? 4.664 -11.050 -10.346 1.00 71.94 125 GLU A C 1
ATOM 1047 O O . GLU A 1 125 ? 4.925 -10.287 -9.413 1.00 71.94 125 GLU A O 1
ATOM 1052 N N . THR A 1 126 ? 3.422 -11.197 -10.812 1.00 83.38 126 THR A N 1
ATOM 1053 C CA . THR A 1 126 ? 2.265 -10.764 -10.031 1.00 83.38 126 THR A CA 1
ATOM 1054 C C . THR A 1 126 ? 2.044 -11.829 -8.978 1.00 83.38 126 THR A C 1
ATOM 1056 O O . THR A 1 126 ? 1.623 -12.939 -9.297 1.00 83.38 126 THR A O 1
ATOM 1059 N N . GLU A 1 127 ? 2.355 -11.494 -7.738 1.00 88.12 127 GLU A N 1
ATOM 1060 C CA . GLU A 1 127 ? 2.198 -12.400 -6.614 1.00 88.12 127 GLU A CA 1
ATOM 1061 C C . GLU A 1 127 ? 0.836 -12.175 -5.954 1.00 88.12 127 GLU A C 1
ATOM 1063 O O . GLU A 1 127 ? 0.285 -11.067 -5.962 1.00 88.12 127 GLU A O 1
ATOM 1068 N N . SER A 1 128 ? 0.271 -13.247 -5.399 1.00 91.25 128 SER A N 1
ATOM 1069 C CA . SER A 1 128 ? -0.991 -13.193 -4.666 1.00 91.25 128 SER A CA 1
ATOM 1070 C C . SER A 1 128 ? -0.756 -13.261 -3.165 1.00 91.25 128 SER A C 1
ATOM 1072 O O . SER A 1 128 ? 0.016 -14.096 -2.701 1.00 91.25 128 SER A O 1
ATOM 1074 N N . ILE A 1 129 ? -1.482 -12.444 -2.410 1.00 93.06 129 ILE A N 1
ATOM 1075 C CA . ILE A 1 129 ? -1.460 -12.411 -0.947 1.00 93.06 129 ILE A CA 1
ATOM 1076 C C . ILE A 1 129 ? -2.889 -12.332 -0.416 1.00 93.06 129 ILE A C 1
ATOM 1078 O O . ILE A 1 129 ? -3.768 -11.762 -1.060 1.00 93.06 129 ILE A O 1
ATOM 1082 N N . GLU A 1 130 ? -3.125 -12.908 0.755 1.00 94.00 130 GLU A N 1
ATOM 1083 C CA . GLU A 1 130 ? -4.405 -12.800 1.445 1.00 94.00 130 GLU A CA 1
ATOM 1084 C C . GLU A 1 130 ? -4.423 -11.554 2.341 1.00 94.00 130 GLU A C 1
ATOM 1086 O O . GLU A 1 130 ? -3.588 -11.393 3.232 1.00 94.00 130 GLU A O 1
ATOM 1091 N N . PHE A 1 131 ? -5.377 -10.659 2.097 1.00 92.75 131 PHE A N 1
ATOM 1092 C CA . PHE A 1 131 ? -5.582 -9.437 2.870 1.00 92.75 131 PHE A CA 1
ATOM 1093 C C . PHE A 1 131 ? -7.042 -9.376 3.313 1.00 92.75 131 PHE A C 1
ATOM 1095 O O . PHE A 1 131 ? -7.945 -9.385 2.476 1.00 92.75 131 PHE A O 1
ATOM 1102 N N . LEU A 1 132 ? -7.267 -9.351 4.630 1.00 92.25 132 LEU A N 1
ATOM 1103 C CA . LEU A 1 132 ? -8.603 -9.364 5.244 1.00 92.25 132 LEU A CA 1
ATOM 1104 C C . LEU A 1 132 ? -9.515 -10.495 4.717 1.00 92.25 132 LEU A C 1
ATOM 1106 O O . LEU A 1 132 ? -10.698 -10.284 4.473 1.00 92.25 132 LEU A O 1
ATOM 1110 N N .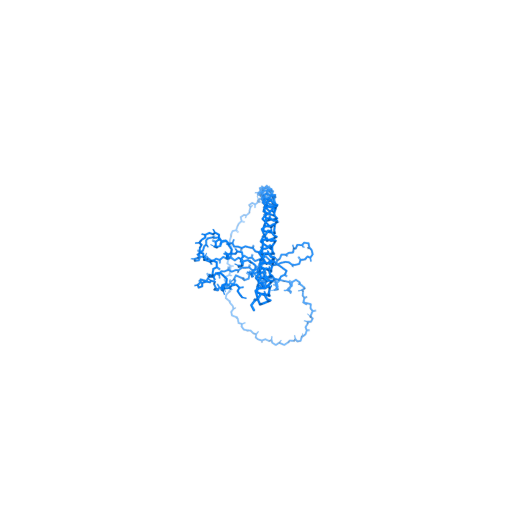 GLY A 1 133 ? -8.962 -11.691 4.488 1.00 91.00 133 GLY A N 1
ATOM 1111 C CA . GLY A 1 133 ? -9.719 -12.838 3.963 1.00 91.00 133 GLY A CA 1
ATOM 1112 C C . GLY A 1 133 ? -10.026 -12.776 2.462 1.00 91.00 133 GLY A C 1
ATOM 1113 O O . GLY A 1 133 ? -10.773 -13.605 1.943 1.00 91.00 133 GLY A O 1
ATOM 1114 N N . HIS A 1 134 ? -9.463 -11.802 1.742 1.00 93.38 134 HIS A N 1
ATOM 1115 C CA . HIS A 1 134 ? -9.610 -11.663 0.299 1.00 93.38 134 HIS A CA 1
ATOM 1116 C C . HIS A 1 134 ? -8.286 -11.900 -0.420 1.00 93.38 134 HIS A C 1
ATOM 1118 O O . HIS A 1 134 ? -7.224 -11.467 0.028 1.00 93.38 134 HIS A O 1
ATOM 1124 N N . GLN A 1 135 ? -8.354 -12.551 -1.582 1.00 96.00 135 GLN A N 1
ATOM 1125 C CA . GLN A 1 135 ? -7.189 -12.716 -2.439 1.00 96.00 135 GLN A CA 1
ATOM 1126 C C . GLN A 1 135 ? -6.889 -11.401 -3.160 1.00 96.00 135 GLN A C 1
ATOM 1128 O O . GLN A 1 135 ? -7.669 -10.913 -3.983 1.00 96.00 135 GLN A O 1
ATOM 1133 N N . CYS A 1 136 ? -5.731 -10.843 -2.851 1.00 95.94 136 CYS A N 1
ATOM 1134 C CA . CYS A 1 136 ? -5.212 -9.626 -3.439 1.00 95.94 136 CYS A CA 1
ATOM 1135 C C . CYS A 1 136 ? -3.971 -9.928 -4.261 1.00 95.94 136 CYS A C 1
ATOM 1137 O O . CYS A 1 136 ? -3.331 -10.970 -4.117 1.00 95.94 136 CYS A O 1
ATOM 1139 N N . LEU A 1 137 ? -3.651 -9.001 -5.151 1.00 96.00 137 LEU A N 1
ATOM 1140 C CA . LEU A 1 137 ? -2.527 -9.102 -6.057 1.00 96.00 137 LEU A CA 1
ATOM 1141 C C . LEU A 1 137 ? -1.600 -7.920 -5.836 1.00 96.00 137 LEU A C 1
ATOM 1143 O O . LEU A 1 137 ? -2.037 -6.791 -5.578 1.00 96.00 137 LEU A O 1
ATOM 1147 N N . TYR A 1 138 ? -0.311 -8.182 -5.985 1.00 96.00 138 TYR A N 1
ATOM 1148 C CA . TYR A 1 138 ? 0.679 -7.131 -6.014 1.00 96.00 138 TYR A CA 1
ATOM 1149 C C . TYR A 1 138 ? 1.732 -7.374 -7.083 1.00 96.00 138 TYR A C 1
ATOM 1151 O O . TYR A 1 138 ? 1.974 -8.489 -7.532 1.00 96.00 138 TYR A O 1
ATOM 1159 N N . THR A 1 139 ? 2.373 -6.287 -7.488 1.00 95.00 139 THR A N 1
ATOM 1160 C CA . THR A 1 139 ? 3.537 -6.313 -8.376 1.00 95.00 139 THR A CA 1
ATOM 1161 C C . THR A 1 139 ? 4.605 -5.429 -7.777 1.00 95.00 139 THR A C 1
ATOM 1163 O O . THR A 1 139 ? 4.287 -4.294 -7.419 1.00 95.00 139 THR A O 1
ATOM 1166 N N . SER A 1 140 ? 5.850 -5.894 -7.728 1.00 94.94 140 SER A N 1
ATOM 1167 C CA . SER A 1 140 ? 7.012 -5.046 -7.458 1.00 94.94 140 SER A CA 1
ATOM 1168 C C . SER A 1 140 ? 7.776 -4.831 -8.758 1.00 94.94 140 SER A C 1
ATOM 1170 O O . SER A 1 140 ? 7.908 -5.732 -9.573 1.00 94.94 140 SER A O 1
ATOM 1172 N N . THR A 1 141 ? 8.223 -3.611 -9.025 1.00 92.50 141 THR A N 1
ATOM 1173 C CA . THR A 1 141 ? 8.968 -3.291 -10.242 1.00 92.50 141 THR A CA 1
ATOM 1174 C C . THR A 1 141 ? 10.220 -2.508 -9.876 1.00 92.50 141 THR A C 1
ATOM 1176 O O . THR A 1 141 ? 10.093 -1.421 -9.304 1.00 92.50 141 THR A O 1
ATOM 1179 N N . PRO A 1 142 ? 11.424 -3.002 -10.217 1.00 94.31 142 PRO A N 1
ATOM 1180 C CA . PRO A 1 142 ? 12.647 -2.245 -10.023 1.00 94.31 142 PRO A CA 1
ATOM 1181 C C . PRO A 1 142 ? 12.644 -1.021 -10.947 1.00 94.31 142 PRO A C 1
ATOM 1183 O O . PRO A 1 142 ? 12.325 -1.091 -12.134 1.00 94.31 142 PRO A O 1
ATOM 1186 N N . THR A 1 143 ? 12.996 0.128 -10.390 1.00 92.19 143 THR A N 1
ATOM 1187 C CA . THR A 1 143 ? 13.047 1.428 -11.052 1.00 92.19 143 THR A CA 1
ATOM 1188 C C . THR A 1 143 ? 14.320 2.153 -10.636 1.00 92.19 143 THR A C 1
ATOM 1190 O O . THR A 1 143 ? 14.616 2.288 -9.452 1.00 92.19 143 THR A O 1
ATOM 1193 N N . PHE A 1 144 ? 15.084 2.645 -11.607 1.00 93.62 144 PHE A N 1
ATOM 1194 C CA . PHE A 1 144 ? 16.261 3.465 -11.331 1.00 93.62 144 PHE A CA 1
ATOM 1195 C C . PHE A 1 144 ? 15.860 4.940 -11.258 1.00 93.62 144 PHE A C 1
ATOM 1197 O O . PHE A 1 144 ? 15.265 5.481 -12.196 1.00 93.62 144 PHE A O 1
ATOM 1204 N N . ARG A 1 145 ? 16.185 5.600 -10.145 1.00 89.88 145 ARG A N 1
ATOM 1205 C CA . ARG A 1 145 ? 16.063 7.054 -9.974 1.00 89.88 145 ARG A CA 1
ATOM 1206 C C . ARG A 1 145 ? 17.461 7.638 -9.822 1.00 89.88 145 ARG A C 1
ATOM 1208 O O . ARG A 1 145 ? 18.079 7.538 -8.767 1.00 89.88 145 ARG A O 1
ATOM 1215 N N . GLY A 1 146 ? 17.974 8.210 -10.910 1.00 91.19 146 GLY A N 1
ATOM 1216 C CA . GLY A 1 146 ? 19.388 8.569 -10.999 1.00 91.19 146 GLY A CA 1
ATOM 1217 C C . GLY A 1 146 ? 20.246 7.305 -10.968 1.00 91.19 146 GLY A C 1
ATOM 1218 O O . GLY A 1 146 ? 20.094 6.450 -11.838 1.00 91.19 146 GLY A O 1
ATOM 1219 N N . TRP A 1 147 ? 21.093 7.185 -9.947 1.00 92.81 147 TRP A N 1
ATOM 1220 C CA . TRP A 1 147 ? 21.955 6.021 -9.712 1.00 92.81 147 TRP A CA 1
ATOM 1221 C C . TRP A 1 147 ? 21.461 5.119 -8.571 1.00 92.81 147 TRP A C 1
ATOM 1223 O O . TRP A 1 147 ? 22.133 4.153 -8.224 1.00 92.81 147 TRP A O 1
ATOM 1233 N N . GLU A 1 148 ? 20.293 5.407 -7.988 1.00 94.19 148 GLU A N 1
ATOM 1234 C CA . GLU A 1 148 ? 19.719 4.604 -6.906 1.00 94.19 148 GLU A CA 1
ATOM 1235 C C . GLU A 1 148 ? 18.631 3.658 -7.425 1.00 94.19 148 GLU A C 1
ATOM 1237 O O . GLU A 1 148 ? 17.708 4.068 -8.142 1.00 94.19 148 GLU A O 1
ATOM 124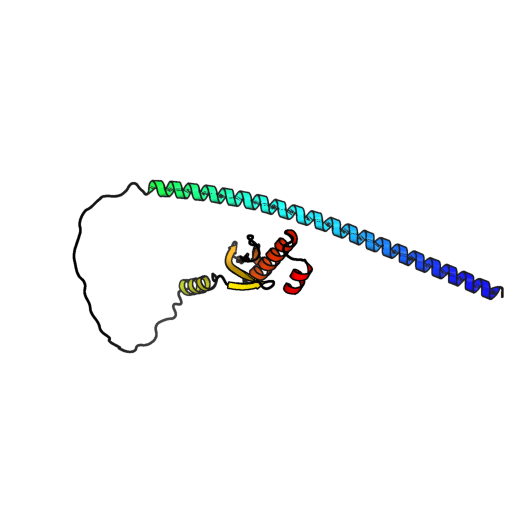2 N N . LEU A 1 149 ? 18.712 2.390 -7.014 1.00 94.56 149 LEU A N 1
ATOM 1243 C CA . LEU A 1 149 ? 17.689 1.383 -7.275 1.00 94.56 149 LEU A CA 1
ATOM 1244 C C . LEU A 1 149 ? 16.547 1.523 -6.262 1.00 94.56 149 LEU A C 1
ATOM 1246 O O . LEU A 1 149 ? 16.757 1.460 -5.054 1.00 94.56 149 LEU A O 1
ATOM 1250 N N . HIS A 1 150 ? 15.336 1.699 -6.774 1.00 95.69 150 HIS A N 1
ATOM 1251 C CA . HIS A 1 150 ? 14.097 1.724 -6.008 1.00 95.69 150 HIS A CA 1
ATOM 1252 C C . HIS A 1 150 ? 13.140 0.671 -6.543 1.00 95.69 150 HIS A C 1
ATOM 1254 O O . HIS A 1 150 ? 13.189 0.306 -7.712 1.00 95.69 150 HIS A O 1
ATOM 1260 N N . PHE A 1 151 ? 12.206 0.237 -5.718 1.00 95.75 151 PHE A N 1
ATOM 1261 C CA . PHE A 1 151 ? 11.167 -0.705 -6.088 1.00 95.75 151 PHE A CA 1
ATOM 1262 C C . PHE A 1 151 ? 9.827 0.001 -5.982 1.00 95.75 151 PHE A C 1
ATOM 1264 O O . PHE A 1 151 ? 9.489 0.547 -4.935 1.00 95.75 151 PHE A O 1
ATOM 1271 N N . LEU A 1 152 ? 9.095 0.042 -7.090 1.00 95.75 152 LEU A N 1
ATOM 1272 C CA . LEU A 1 152 ? 7.730 0.539 -7.151 1.00 95.75 152 LEU A CA 1
ATOM 1273 C C . LEU A 1 152 ? 6.789 -0.651 -7.004 1.00 95.75 152 LEU A C 1
ATOM 1275 O O . LEU A 1 152 ? 6.730 -1.495 -7.898 1.00 95.75 152 LEU A O 1
ATOM 1279 N N . ALA A 1 153 ? 6.030 -0.690 -5.917 1.00 96.62 153 ALA A N 1
ATOM 1280 C CA . ALA A 1 153 ? 4.976 -1.669 -5.738 1.00 96.62 153 ALA A CA 1
ATOM 1281 C C . ALA A 1 153 ? 3.614 -1.110 -6.143 1.00 96.62 153 ALA A C 1
ATOM 1283 O O . ALA A 1 153 ? 3.320 0.074 -5.955 1.00 96.62 153 ALA A O 1
ATOM 1284 N N . LYS A 1 154 ? 2.764 -1.994 -6.659 1.00 97.00 154 LYS A N 1
ATOM 1285 C CA . LYS A 1 154 ? 1.326 -1.775 -6.821 1.00 97.00 154 LYS A CA 1
ATOM 1286 C C . LYS A 1 154 ? 0.589 -2.886 -6.099 1.00 97.00 154 LYS A C 1
ATOM 1288 O O . LYS A 1 154 ? 0.982 -4.037 -6.245 1.00 97.00 154 LYS A O 1
ATOM 1293 N N . PHE A 1 155 ? -0.464 -2.539 -5.377 1.00 97.06 155 PHE A N 1
ATOM 1294 C CA . PHE A 1 155 ? -1.288 -3.464 -4.611 1.00 97.06 155 PHE A CA 1
ATOM 1295 C C . PHE A 1 155 ? -2.766 -3.204 -4.907 1.00 97.06 155 PHE A C 1
ATOM 1297 O O . PHE A 1 155 ? -3.211 -2.050 -4.874 1.00 97.06 155 PHE A O 1
ATOM 1304 N N . TRP A 1 156 ? -3.524 -4.253 -5.221 1.00 97.25 156 TRP A N 1
ATOM 1305 C CA . TRP A 1 156 ? -4.961 -4.162 -5.478 1.00 97.25 156 TRP A CA 1
ATOM 1306 C C . TRP A 1 156 ? -5.685 -5.466 -5.139 1.00 97.25 156 TRP A C 1
ATOM 1308 O O . TRP A 1 156 ? -5.121 -6.554 -5.232 1.00 97.25 156 TRP A O 1
ATOM 1318 N N . CYS A 1 157 ? -6.969 -5.359 -4.800 1.00 96.50 157 CYS A N 1
ATOM 1319 C CA . CYS A 1 157 ? -7.810 -6.504 -4.461 1.00 96.50 157 CYS A CA 1
ATOM 1320 C C . CYS A 1 157 ? -9.066 -6.510 -5.346 1.00 96.50 157 CYS A C 1
ATOM 1322 O O . CYS A 1 157 ? -10.009 -5.771 -5.056 1.00 96.50 157 CYS A O 1
ATOM 1324 N N . PRO A 1 158 ? -9.124 -7.337 -6.407 1.00 94.50 158 PRO A N 1
ATOM 1325 C CA . PRO A 1 158 ? -10.225 -7.297 -7.373 1.00 94.50 158 PRO A CA 1
ATOM 1326 C C . PRO A 1 158 ? -11.593 -7.637 -6.762 1.00 94.50 158 PRO A C 1
ATOM 1328 O O . PRO A 1 158 ? -12.609 -7.164 -7.262 1.00 94.50 158 PRO A O 1
ATOM 1331 N N . SER A 1 159 ? -11.630 -8.424 -5.682 1.00 93.88 159 SER A N 1
ATOM 1332 C CA . SER A 1 159 ? -12.867 -8.782 -4.975 1.00 93.88 159 SER A CA 1
ATOM 1333 C C . SER A 1 159 ? -13.354 -7.723 -3.987 1.00 93.88 159 SER A C 1
ATOM 1335 O O . SER A 1 159 ? -14.465 -7.846 -3.484 1.00 93.88 159 SER A O 1
ATOM 1337 N N . LEU A 1 160 ? -12.522 -6.731 -3.661 1.00 92.44 160 LEU A N 1
ATOM 1338 C CA . LEU A 1 160 ? -12.732 -5.858 -2.508 1.00 92.44 160 LEU A CA 1
ATOM 1339 C C . LEU A 1 160 ? -12.950 -4.406 -2.925 1.00 92.44 160 LEU A C 1
ATOM 1341 O O . LEU A 1 160 ? -13.899 -3.766 -2.483 1.00 92.44 160 LEU A O 1
ATOM 1345 N N . ALA A 1 161 ? -12.091 -3.888 -3.804 1.00 93.75 161 ALA A N 1
ATOM 1346 C CA . ALA A 1 161 ? -12.229 -2.538 -4.321 1.00 93.75 161 ALA A CA 1
ATOM 1347 C C . ALA A 1 161 ? -11.601 -2.381 -5.706 1.00 93.75 161 ALA A C 1
ATOM 1349 O O . ALA A 1 161 ? -10.662 -3.073 -6.088 1.00 93.75 161 ALA A O 1
ATOM 1350 N N . THR A 1 162 ? -12.099 -1.401 -6.457 1.00 94.00 162 THR A N 1
ATOM 1351 C CA . THR A 1 162 ? -11.613 -1.089 -7.808 1.00 94.00 162 THR A CA 1
ATOM 1352 C C . THR A 1 162 ? -10.382 -0.182 -7.825 1.00 94.00 162 THR A C 1
ATOM 1354 O O . THR A 1 162 ? -9.831 0.073 -8.896 1.00 94.00 162 THR A O 1
ATOM 1357 N N . PHE A 1 163 ? -9.947 0.334 -6.671 1.00 95.44 163 PHE A N 1
ATOM 1358 C CA . PHE A 1 163 ? -8.750 1.167 -6.592 1.00 95.44 163 PHE A CA 1
ATOM 1359 C C . PHE A 1 163 ? -7.482 0.335 -6.392 1.00 95.44 163 PHE A C 1
ATOM 1361 O O . PHE A 1 163 ? -7.500 -0.847 -6.060 1.00 95.44 163 PHE A O 1
ATOM 1368 N N . THR A 1 164 ? -6.350 0.987 -6.620 1.00 96.94 164 THR A N 1
ATOM 1369 C CA . THR A 1 164 ? -5.016 0.405 -6.509 1.00 96.94 164 THR A CA 1
ATOM 1370 C C . THR A 1 164 ? -4.167 1.370 -5.708 1.00 96.94 164 THR A C 1
ATOM 1372 O O . THR A 1 164 ? -4.202 2.573 -5.968 1.00 96.94 164 THR A O 1
ATOM 1375 N N . ALA A 1 165 ? -3.389 0.849 -4.770 1.00 97.44 165 ALA A N 1
ATOM 1376 C CA . ALA A 1 165 ? -2.405 1.634 -4.046 1.00 97.44 165 ALA A CA 1
ATOM 1377 C C . ALA A 1 165 ? -1.013 1.386 -4.616 1.00 97.44 165 ALA A C 1
ATOM 1379 O O . ALA A 1 165 ? -0.700 0.292 -5.090 1.00 97.44 165 ALA A O 1
ATOM 1380 N N . THR A 1 166 ? -0.170 2.412 -4.576 1.00 97.50 166 THR A N 1
ATOM 1381 C CA . THR A 1 166 ? 1.200 2.325 -5.077 1.00 97.50 166 THR A CA 1
ATOM 1382 C C . THR A 1 166 ? 2.152 2.997 -4.114 1.00 97.50 166 THR A C 1
ATOM 1384 O O . THR A 1 166 ? 1.887 4.127 -3.715 1.00 97.50 166 THR A O 1
ATOM 1387 N N . ALA A 1 167 ? 3.274 2.353 -3.818 1.00 97.50 167 ALA A N 1
ATOM 1388 C CA . ALA A 1 167 ? 4.322 2.916 -2.975 1.00 97.50 167 ALA A CA 1
ATOM 1389 C C . ALA A 1 167 ? 5.704 2.565 -3.522 1.00 97.50 167 ALA A C 1
ATOM 1391 O O . ALA A 1 167 ? 5.852 1.646 -4.331 1.00 97.50 167 ALA A O 1
ATOM 1392 N N . MET A 1 168 ? 6.717 3.319 -3.103 1.00 95.94 168 MET A N 1
ATOM 1393 C CA . MET A 1 168 ? 8.079 3.152 -3.586 1.00 95.94 168 MET A CA 1
ATOM 1394 C C . MET A 1 168 ? 9.057 3.130 -2.427 1.00 95.94 168 MET A C 1
ATOM 1396 O O . MET A 1 168 ? 9.089 4.064 -1.637 1.00 95.94 168 MET A O 1
ATOM 1400 N N . SER A 1 169 ? 9.909 2.110 -2.397 1.00 96.56 169 SER A N 1
ATOM 1401 C CA . SER A 1 169 ? 10.906 1.934 -1.344 1.00 96.56 169 SER A CA 1
ATOM 1402 C C . SER A 1 169 ? 12.245 1.481 -1.922 1.00 96.56 169 SER A C 1
ATOM 1404 O O . SER A 1 169 ? 12.348 1.149 -3.103 1.00 96.56 169 SER A O 1
ATOM 1406 N N . ARG A 1 170 ? 13.294 1.463 -1.098 1.00 94.75 170 ARG A N 1
ATOM 1407 C CA . ARG A 1 170 ? 14.631 0.974 -1.490 1.00 94.75 170 ARG A CA 1
ATOM 1408 C C . ARG A 1 170 ? 14.724 -0.552 -1.540 1.00 94.75 170 ARG A C 1
ATOM 1410 O O . ARG A 1 170 ? 15.671 -1.080 -2.110 1.00 94.75 170 ARG A O 1
ATOM 1417 N N . SER A 1 171 ? 13.744 -1.261 -0.980 1.00 93.50 171 SER A N 1
ATOM 1418 C CA . SER A 1 171 ? 13.659 -2.722 -1.024 1.00 93.50 171 SER A CA 1
ATOM 1419 C C . SER A 1 171 ? 12.352 -3.202 -1.676 1.00 93.50 171 SER A C 1
ATOM 1421 O O . SER A 1 171 ? 11.329 -2.514 -1.572 1.00 93.50 171 SER A O 1
ATOM 1423 N N . PRO A 1 172 ? 12.347 -4.392 -2.314 1.00 91.75 172 PRO A N 1
ATOM 1424 C CA . PRO A 1 172 ? 11.138 -4.966 -2.904 1.00 91.75 172 PRO A CA 1
ATOM 1425 C C . PRO A 1 172 ? 10.035 -5.161 -1.859 1.00 91.75 172 PRO A C 1
ATOM 1427 O O . PRO A 1 172 ? 8.936 -4.631 -2.007 1.00 91.75 172 PRO A O 1
ATOM 1430 N N . SER A 1 173 ? 10.351 -5.831 -0.748 1.00 92.06 173 SER A N 1
ATOM 1431 C CA . SER A 1 173 ? 9.403 -6.096 0.339 1.00 92.06 173 SER A CA 1
ATOM 1432 C C . SER A 1 173 ? 8.913 -4.819 1.024 1.00 92.06 173 SER A C 1
ATOM 1434 O O . SER A 1 173 ? 7.730 -4.710 1.343 1.00 92.06 173 SER A O 1
ATOM 1436 N N . GLY A 1 174 ? 9.789 -3.822 1.197 1.00 94.19 174 GLY A N 1
ATOM 1437 C CA . GLY A 1 174 ? 9.424 -2.520 1.755 1.00 94.19 174 GLY A CA 1
ATOM 1438 C C . GLY A 1 174 ? 8.381 -1.812 0.897 1.00 94.19 174 GLY A C 1
ATOM 1439 O O . GLY A 1 174 ? 7.371 -1.346 1.418 1.00 94.19 174 GLY A O 1
ATOM 1440 N N . SER A 1 175 ? 8.570 -1.823 -0.427 1.00 95.62 175 SER A N 1
ATOM 1441 C CA . SER A 1 175 ? 7.622 -1.200 -1.354 1.00 95.62 175 SER A CA 1
ATOM 1442 C C . SER A 1 175 ? 6.240 -1.858 -1.288 1.00 95.62 175 SER A C 1
ATOM 1444 O O . SER A 1 175 ? 5.231 -1.158 -1.243 1.00 95.62 175 SER A O 1
ATOM 1446 N N . VAL A 1 176 ? 6.179 -3.191 -1.199 1.00 94.69 176 VAL A N 1
ATOM 1447 C CA . VAL A 1 176 ? 4.917 -3.942 -1.082 1.00 94.69 176 VAL A CA 1
ATOM 1448 C C . VAL A 1 176 ? 4.235 -3.666 0.257 1.00 94.69 176 VAL A C 1
ATOM 1450 O O . VAL A 1 176 ? 3.035 -3.386 0.284 1.00 94.69 176 VAL A O 1
ATOM 1453 N N . LYS A 1 177 ? 4.990 -3.665 1.364 1.00 95.00 177 LYS A N 1
ATOM 1454 C CA . LYS A 1 177 ? 4.468 -3.339 2.701 1.00 95.00 177 LYS A CA 1
ATOM 1455 C C . LYS A 1 177 ? 3.866 -1.934 2.737 1.00 95.00 177 LYS A C 1
ATOM 1457 O O . LYS A 1 177 ? 2.763 -1.753 3.245 1.00 95.00 177 LYS A O 1
ATOM 1462 N N . GLU A 1 178 ? 4.559 -0.945 2.179 1.00 96.50 178 GLU A N 1
ATOM 1463 C CA . GLU A 1 178 ? 4.060 0.431 2.098 1.00 96.50 178 GLU A CA 1
ATOM 1464 C C . GLU A 1 178 ? 2.832 0.551 1.189 1.00 96.50 178 GLU A C 1
ATOM 1466 O O . GLU A 1 178 ? 1.858 1.200 1.565 1.00 96.50 178 GLU A O 1
ATOM 1471 N N . ALA A 1 179 ? 2.824 -0.118 0.032 1.00 97.00 179 ALA A N 1
ATOM 1472 C CA . ALA A 1 179 ? 1.677 -0.102 -0.876 1.00 97.00 179 ALA A CA 1
ATOM 1473 C C . ALA A 1 179 ? 0.440 -0.726 -0.216 1.00 97.00 179 ALA A C 1
ATOM 1475 O O . ALA A 1 179 ? -0.665 -0.210 -0.366 1.00 97.00 179 ALA A O 1
ATOM 1476 N N . THR A 1 180 ? 0.632 -1.785 0.570 1.00 95.62 180 THR A N 1
ATOM 1477 C CA . THR A 1 180 ? -0.449 -2.434 1.319 1.00 95.62 180 THR A CA 1
ATOM 1478 C C . THR A 1 180 ? -0.985 -1.528 2.428 1.00 95.62 180 THR A C 1
ATOM 1480 O O . THR A 1 180 ? -2.197 -1.368 2.560 1.00 95.62 180 THR A O 1
ATOM 1483 N N . LYS A 1 181 ? -0.103 -0.841 3.171 1.00 95.69 181 LYS A N 1
ATOM 1484 C CA . LYS A 1 181 ? -0.504 0.184 4.153 1.00 95.69 181 LYS A CA 1
ATOM 1485 C C . LYS A 1 181 ? -1.321 1.303 3.512 1.00 95.69 181 LYS A C 1
ATOM 1487 O O . LYS A 1 181 ? -2.352 1.694 4.051 1.00 95.69 181 LYS A O 1
ATOM 1492 N N . MET A 1 182 ? -0.885 1.797 2.354 1.00 96.12 182 MET A N 1
ATOM 1493 C CA . MET A 1 182 ? -1.620 2.818 1.609 1.00 96.12 182 MET A CA 1
ATOM 1494 C C . MET A 1 182 ? -2.983 2.309 1.137 1.00 96.12 182 MET A C 1
ATOM 1496 O O . MET A 1 182 ? -3.964 3.038 1.243 1.00 96.12 182 MET A O 1
ATOM 1500 N N . TYR A 1 183 ? -3.069 1.065 0.658 1.00 96.56 183 TYR A N 1
ATOM 1501 C CA . TYR A 1 183 ? -4.342 0.450 0.278 1.00 96.56 183 TYR A CA 1
ATOM 1502 C C . TYR A 1 183 ? -5.308 0.393 1.460 1.00 96.56 183 TYR A C 1
ATOM 1504 O O . TYR A 1 183 ? -6.477 0.750 1.323 1.00 96.56 183 TYR A O 1
ATOM 1512 N N . ALA A 1 184 ? -4.805 -0.002 2.628 1.00 95.69 184 ALA A N 1
ATOM 1513 C CA . ALA A 1 184 ? -5.590 -0.059 3.846 1.00 95.69 184 ALA A CA 1
ATOM 1514 C C . ALA A 1 184 ? -6.059 1.338 4.294 1.00 95.69 184 ALA A C 1
ATOM 1516 O O . ALA A 1 184 ? -7.245 1.506 4.568 1.00 95.69 184 ALA A O 1
ATOM 1517 N N . LYS A 1 185 ? -5.179 2.356 4.264 1.00 94.94 185 LYS A N 1
ATOM 1518 C CA . LYS A 1 185 ? -5.537 3.762 4.550 1.00 94.94 185 LYS A CA 1
ATOM 1519 C C . LYS A 1 185 ? -6.656 4.248 3.618 1.00 94.94 185 LYS A C 1
ATOM 1521 O O . LYS A 1 185 ? -7.697 4.691 4.092 1.00 94.94 185 LYS A O 1
ATOM 1526 N N . MET A 1 186 ? -6.498 4.049 2.306 1.00 95.38 186 MET A N 1
ATOM 1527 C CA . MET A 1 186 ? -7.525 4.385 1.308 1.00 95.38 186 MET A CA 1
ATOM 1528 C C . MET A 1 186 ? -8.837 3.623 1.535 1.00 95.38 186 MET A C 1
ATOM 1530 O O . MET A 1 186 ? -9.917 4.149 1.276 1.00 95.38 186 MET A O 1
ATOM 1534 N N . GLY A 1 187 ? -8.760 2.373 1.995 1.00 95.50 187 GLY A N 1
ATOM 1535 C CA . GLY A 1 187 ? -9.924 1.566 2.347 1.00 95.50 187 GLY A CA 1
ATOM 1536 C C . GLY A 1 187 ? -10.702 2.138 3.530 1.00 95.50 187 GLY A C 1
ATOM 1537 O O . GLY A 1 187 ? -11.924 2.240 3.449 1.00 95.50 187 GLY A O 1
ATOM 1538 N N . VAL A 1 188 ? -10.006 2.575 4.582 1.00 95.69 188 VAL A N 1
ATOM 1539 C CA . VAL A 1 188 ? -10.616 3.228 5.754 1.00 95.69 188 VAL A CA 1
ATOM 1540 C C . VAL A 1 188 ? -11.246 4.566 5.367 1.00 95.69 188 VAL A C 1
ATOM 1542 O O . VAL A 1 188 ? -12.410 4.809 5.681 1.00 95.69 188 VAL A O 1
ATOM 1545 N N . GLU A 1 189 ? -10.537 5.397 4.598 1.00 95.62 18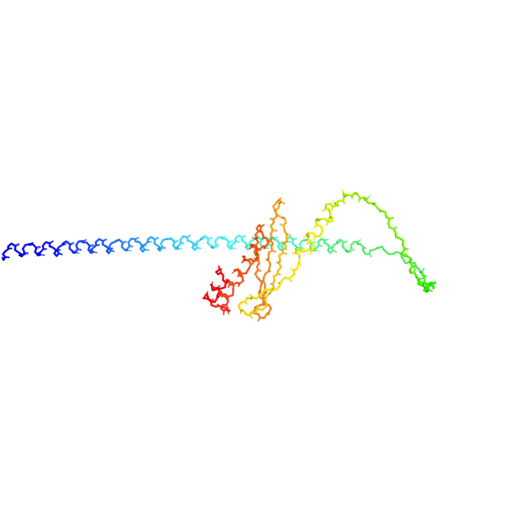9 GLU A N 1
ATOM 1546 C CA . GLU A 1 189 ? -11.052 6.682 4.090 1.00 95.62 189 GLU A CA 1
ATOM 1547 C C . GLU A 1 189 ? -12.340 6.507 3.271 1.00 95.62 189 GLU A C 1
ATOM 1549 O O . GLU A 1 189 ? -13.261 7.323 3.332 1.00 95.62 189 GLU A O 1
ATOM 1554 N N . ARG A 1 190 ? -12.435 5.401 2.525 1.00 95.19 190 ARG A N 1
ATOM 1555 C CA . ARG A 1 190 ? -13.604 5.043 1.709 1.00 95.19 190 ARG A CA 1
ATOM 1556 C C . ARG A 1 190 ? -14.659 4.235 2.465 1.00 95.19 190 ARG A C 1
ATOM 1558 O O . ARG A 1 190 ? -15.637 3.824 1.843 1.00 95.19 190 ARG A O 1
ATOM 1565 N N . LYS A 1 191 ? -14.487 4.026 3.775 1.00 95.31 191 LYS A N 1
ATOM 1566 C CA . LYS A 1 191 ? -15.391 3.254 4.644 1.00 95.31 191 LYS A CA 1
ATOM 1567 C C . LYS A 1 191 ? -15.600 1.805 4.177 1.00 95.31 191 LYS A C 1
ATOM 1569 O O . LYS A 1 191 ? -16.695 1.267 4.308 1.00 95.31 191 LYS A O 1
ATOM 1574 N N . LEU A 1 192 ? -14.564 1.190 3.602 1.00 93.75 192 LEU A N 1
ATOM 1575 C CA . LEU A 1 192 ? -14.574 -0.226 3.214 1.00 93.75 192 LEU A CA 1
ATOM 1576 C C . LEU A 1 192 ? -14.141 -1.150 4.352 1.00 93.75 192 LEU A C 1
ATOM 1578 O O . LEU A 1 192 ? -14.641 -2.265 4.434 1.00 93.75 192 LEU A O 1
ATOM 1582 N N . PHE A 1 193 ? -13.228 -0.681 5.204 1.00 91.00 193 PHE A N 1
ATOM 1583 C CA . PHE A 1 193 ? -12.733 -1.396 6.383 1.00 91.00 193 PHE A CA 1
ATOM 1584 C C . PHE A 1 193 ? -12.760 -0.456 7.580 1.00 91.00 193 PHE A C 1
ATOM 1586 O O . PHE A 1 193 ? -12.706 0.768 7.424 1.00 91.00 193 PHE A O 1
ATOM 1593 N N . THR A 1 194 ? -12.797 -1.026 8.774 1.00 92.31 194 THR A N 1
ATOM 1594 C CA . THR A 1 194 ? -12.603 -0.274 10.013 1.00 92.31 194 THR A CA 1
ATOM 1595 C C . THR A 1 194 ? -11.114 -0.123 10.330 1.00 92.31 194 THR A C 1
ATOM 1597 O O . THR A 1 194 ? -10.276 -0.927 9.912 1.00 92.31 194 THR A O 1
ATOM 1600 N N . THR A 1 195 ? -10.760 0.916 11.091 1.00 91.12 195 THR A N 1
ATOM 1601 C CA . THR A 1 195 ? -9.377 1.119 11.553 1.00 91.12 195 THR A CA 1
ATOM 1602 C C . THR A 1 195 ? -8.884 -0.065 12.392 1.00 91.12 195 THR A C 1
ATOM 1604 O O . THR A 1 195 ? -7.717 -0.441 12.302 1.00 91.12 195 THR A O 1
ATOM 1607 N N . GLU A 1 196 ? -9.782 -0.685 13.163 1.00 91.69 196 GLU A N 1
ATOM 1608 C CA . GLU A 1 196 ? -9.503 -1.856 13.998 1.00 91.69 196 GLU A CA 1
ATOM 1609 C C . GLU A 1 196 ? -9.068 -3.067 13.159 1.00 91.69 196 GLU A C 1
ATOM 1611 O O . GLU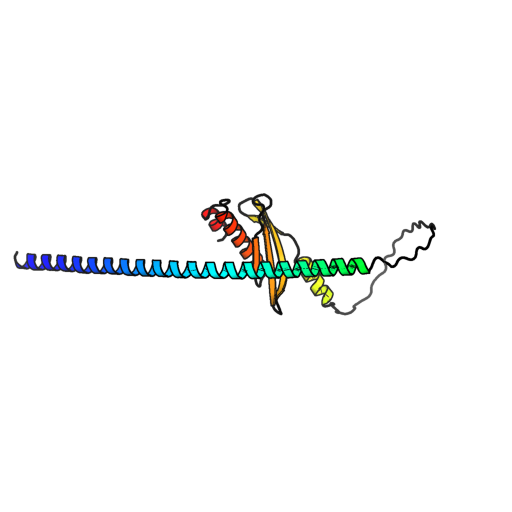 A 1 196 ? -7.986 -3.610 13.389 1.00 91.69 196 GLU A O 1
ATOM 1616 N N . GLU A 1 197 ? -9.841 -3.431 12.130 1.00 87.94 197 GLU A N 1
ATOM 1617 C CA . GLU A 1 197 ? -9.524 -4.539 11.210 1.00 87.94 197 GLU A CA 1
ATOM 1618 C C . GLU A 1 197 ? -8.162 -4.363 10.533 1.00 87.94 197 GLU A C 1
ATOM 1620 O O . GLU A 1 197 ? -7.367 -5.300 10.442 1.00 87.94 197 GLU A O 1
ATOM 1625 N N . VAL A 1 198 ? -7.869 -3.142 10.082 1.00 90.12 198 VAL A N 1
ATOM 1626 C CA . VAL A 1 198 ? -6.600 -2.819 9.425 1.00 90.12 198 VAL A CA 1
ATOM 1627 C C . VAL A 1 198 ? -5.431 -2.903 10.405 1.00 90.12 198 VAL A C 1
ATOM 1629 O O . VAL A 1 198 ? -4.372 -3.428 10.054 1.00 90.12 198 VAL A O 1
ATOM 1632 N N . SER A 1 199 ? -5.609 -2.405 11.631 1.00 88.75 199 SER A N 1
ATOM 1633 C CA . SER A 1 199 ? -4.560 -2.422 12.653 1.00 88.75 199 SER A CA 1
ATOM 1634 C C . SER A 1 199 ? -4.122 -3.841 13.019 1.00 88.75 199 SER A C 1
ATOM 1636 O O . SER A 1 199 ? -2.926 -4.075 13.164 1.00 88.75 199 SER A O 1
ATOM 1638 N N . LEU A 1 200 ? -5.060 -4.795 13.080 1.00 88.00 200 LEU A N 1
ATOM 1639 C CA . LEU A 1 200 ? -4.772 -6.199 13.388 1.00 88.00 200 LEU A CA 1
ATOM 1640 C C . LEU A 1 200 ? -3.894 -6.856 12.321 1.00 88.00 200 LEU A C 1
ATOM 1642 O O . LEU A 1 200 ? -3.081 -7.719 12.633 1.00 88.00 200 LEU A O 1
ATOM 1646 N N . TRP A 1 201 ? -4.044 -6.440 11.064 1.00 80.62 201 TRP A N 1
ATOM 1647 C CA . TRP A 1 201 ? -3.283 -6.997 9.949 1.00 80.62 201 TRP A CA 1
ATOM 1648 C C . TRP A 1 201 ? -1.898 -6.348 9.781 1.00 80.62 201 TRP A C 1
ATOM 1650 O O . TRP A 1 201 ? -0.991 -6.959 9.226 1.00 80.62 201 TRP A O 1
ATOM 1660 N N . LEU A 1 202 ? -1.724 -5.101 10.233 1.00 81.38 202 LEU A N 1
ATOM 1661 C CA . LEU A 1 202 ? -0.488 -4.327 10.046 1.00 81.38 202 LEU A CA 1
ATOM 1662 C C . LEU A 1 202 ? 0.556 -4.466 11.170 1.00 81.38 202 LEU A C 1
ATOM 1664 O O . LEU A 1 202 ? 1.631 -3.865 11.031 1.00 81.38 202 LEU A O 1
ATOM 1668 N N . GLN A 1 203 ? 0.247 -5.204 12.243 1.00 71.88 203 GLN A N 1
ATOM 1669 C CA . GLN A 1 203 ? 1.188 -5.559 13.321 1.00 71.88 203 GLN A CA 1
ATOM 1670 C C . GLN A 1 203 ? 2.342 -6.421 12.794 1.00 71.88 203 GLN A C 1
ATOM 1672 O O . GLN A 1 203 ? 3.506 -6.084 13.118 1.00 71.88 203 GLN A O 1
#

Radius of gyration: 34.99 Å; chains: 1; bounding box: 50×64×130 Å

Secondary structure (DSSP, 8-state):
-HHHHHHHHHHHHHHHHHHHHHHHHHHHHHHHHHHHHHHHHHHHHHHHHHHHHHHHHHHHHHHHHHHHHHHHHHTTSS---------------------------------HHHHHHHHHHTT---EEEEETTEEEEEEEEEEEETTEEEEEEEEE-TTT-S-EEEEEESSHHHHHHHHHHHHHHHHHHTTSS-HHHHHHHH-

InterPro domains:
  IPR024509 Anti-lipopolysaccharide factor/Scygonadin [PF11630] (114-203)
  IPR038539 Anti-lipopolysaccharide factor/Scygonadin superfamily [G3DSA:3.30.160.320] (105-203)